Protein AF-A0A415RIJ7-F1 (afdb_monomer_lite)

Structure (mmCIF, N/CA/C/O backbone):
data_AF-A0A415RIJ7-F1
#
_entry.id   AF-A0A415RIJ7-F1
#
loop_
_atom_site.group_PDB
_atom_site.id
_atom_site.type_symbol
_atom_site.label_atom_id
_atom_site.label_alt_id
_atom_site.label_comp_id
_atom_site.label_asym_id
_atom_site.label_entity_id
_atom_site.label_seq_id
_atom_site.pdbx_PDB_ins_code
_atom_site.Cartn_x
_atom_site.Cartn_y
_atom_site.Cartn_z
_atom_site.occupancy
_atom_site.B_iso_or_equiv
_atom_site.auth_seq_id
_atom_site.auth_comp_id
_atom_site.auth_asym_id
_atom_site.auth_atom_id
_atom_site.pdbx_PDB_model_num
ATOM 1 N N . MET A 1 1 ? -18.499 -11.029 4.995 1.00 70.69 1 MET A N 1
ATOM 2 C CA . MET A 1 1 ? -17.922 -10.508 3.737 1.00 70.69 1 MET A CA 1
ATOM 3 C C . MET A 1 1 ? -18.342 -9.056 3.582 1.00 70.69 1 MET A C 1
ATOM 5 O O . MET A 1 1 ? -19.536 -8.786 3.651 1.00 70.69 1 MET A O 1
ATOM 9 N N . LEU A 1 2 ? -17.385 -8.145 3.409 1.00 74.12 2 LEU A N 1
ATOM 10 C CA . LEU A 1 2 ? -17.628 -6.731 3.104 1.00 74.12 2 LEU A CA 1
ATOM 11 C C . LEU A 1 2 ? -17.037 -6.403 1.729 1.00 74.12 2 LEU A C 1
ATOM 13 O O . LEU A 1 2 ? -15.923 -6.824 1.428 1.00 74.12 2 LEU A O 1
ATOM 17 N N . TYR A 1 3 ? -17.784 -5.659 0.913 1.00 77.25 3 TYR A N 1
ATOM 18 C CA . TYR A 1 3 ? -17.325 -5.146 -0.379 1.00 77.25 3 TYR A CA 1
ATOM 19 C C . TYR A 1 3 ? -17.437 -3.622 -0.407 1.00 77.25 3 TYR A C 1
ATOM 21 O O . TYR A 1 3 ? -18.490 -3.062 -0.081 1.00 77.25 3 TYR A O 1
ATOM 29 N N . LEU A 1 4 ? -16.347 -2.973 -0.806 1.00 74.00 4 LEU A N 1
ATOM 30 C CA . LEU A 1 4 ? -16.224 -1.534 -0.984 1.00 74.00 4 LEU A CA 1
ATOM 31 C C . LEU A 1 4 ? -15.908 -1.263 -2.459 1.00 74.00 4 LEU A C 1
ATOM 33 O O . LEU A 1 4 ? -14.816 -1.571 -2.921 1.00 74.00 4 LEU A O 1
ATOM 37 N N . GLY A 1 5 ? -16.887 -0.731 -3.195 1.00 65.94 5 GLY A N 1
ATOM 38 C CA . GLY A 1 5 ? -16.758 -0.388 -4.616 1.00 65.94 5 GLY A CA 1
ATOM 39 C C . GLY A 1 5 ? -16.854 1.118 -4.884 1.00 65.94 5 GLY A C 1
ATOM 40 O O . GLY A 1 5 ? -17.360 1.877 -4.050 1.00 65.94 5 GLY A O 1
ATOM 41 N N . LEU A 1 6 ? -16.443 1.525 -6.089 1.00 54.03 6 LEU A N 1
ATOM 42 C CA . LEU A 1 6 ? -16.313 2.919 -6.551 1.00 54.03 6 LEU A CA 1
ATOM 43 C C . LEU A 1 6 ? -17.550 3.805 -6.374 1.00 54.03 6 LEU A C 1
ATOM 45 O O . LEU A 1 6 ? -17.419 4.992 -6.093 1.00 54.03 6 LEU A O 1
ATOM 49 N N . ALA A 1 7 ? -18.761 3.245 -6.455 1.00 48.94 7 ALA A N 1
ATOM 50 C CA . ALA A 1 7 ? -20.005 4.004 -6.279 1.00 48.94 7 ALA A CA 1
ATOM 51 C C . ALA A 1 7 ? -20.142 4.669 -4.888 1.00 48.94 7 ALA A C 1
ATOM 53 O O . ALA A 1 7 ? -21.026 5.498 -4.686 1.00 48.94 7 ALA A O 1
ATOM 54 N N . ARG A 1 8 ? -19.273 4.330 -3.922 1.00 51.19 8 ARG A N 1
ATOM 55 C CA . ARG A 1 8 ? -19.200 4.985 -2.605 1.00 51.19 8 ARG A CA 1
ATOM 56 C C . ARG A 1 8 ? -18.052 5.997 -2.468 1.00 51.19 8 ARG A C 1
ATOM 58 O O . ARG A 1 8 ? -18.046 6.712 -1.472 1.00 51.19 8 ARG A O 1
ATOM 65 N N . LEU A 1 9 ? -17.161 6.103 -3.460 1.00 49.34 9 LEU A N 1
ATOM 66 C CA . LEU A 1 9 ? -15.945 6.938 -3.467 1.00 49.34 9 LEU A CA 1
ATOM 67 C C . LEU A 1 9 ? -16.127 8.293 -4.200 1.00 49.34 9 LEU A C 1
ATOM 69 O O . LEU A 1 9 ? -15.162 9.032 -4.373 1.00 49.34 9 LEU A O 1
ATOM 73 N N . ILE A 1 10 ? -17.350 8.642 -4.635 1.00 47.47 10 ILE A N 1
ATOM 74 C CA . ILE A 1 10 ? -17.635 9.916 -5.332 1.00 47.47 10 ILE A CA 1
ATOM 75 C C . ILE A 1 10 ? -17.635 11.092 -4.328 1.00 47.47 10 ILE A C 1
ATOM 77 O O . ILE A 1 10 ? -18.377 11.015 -3.332 1.00 47.47 10 ILE A O 1
ATOM 81 N N . PRO A 1 11 ? -16.866 12.175 -4.580 1.00 47.53 11 PRO A N 1
ATOM 82 C CA . PRO A 1 11 ? -16.845 13.382 -3.751 1.00 47.53 11 PRO A CA 1
ATOM 83 C C . PRO A 1 11 ? -18.201 14.104 -3.708 1.00 47.53 11 PRO A C 1
ATOM 85 O O . PRO A 1 11 ? -18.913 14.191 -4.706 1.00 47.53 11 PRO A O 1
ATOM 88 N N . TRP A 1 12 ? -18.540 14.686 -2.555 1.00 46.38 12 TRP A N 1
ATOM 89 C CA . TRP A 1 12 ? -19.812 15.388 -2.309 1.00 46.38 12 TRP A CA 1
ATOM 90 C C . TRP A 1 12 ? -20.097 16.545 -3.286 1.00 46.38 12 TRP A C 1
ATOM 92 O O . TRP A 1 12 ? -21.249 16.791 -3.634 1.00 46.38 12 TRP A O 1
ATOM 102 N N . GLY A 1 13 ? -19.051 17.225 -3.771 1.00 49.16 13 GLY A N 1
ATOM 103 C CA . GLY A 1 13 ? -19.165 18.392 -4.654 1.00 49.16 13 GLY A CA 1
ATOM 104 C C . GLY A 1 13 ? -19.746 18.117 -6.047 1.00 49.16 13 GLY A C 1
ATOM 105 O O . GLY A 1 13 ? -20.111 19.064 -6.738 1.00 49.16 13 GLY A O 1
ATOM 106 N N . GLU A 1 14 ? -19.859 16.852 -6.462 1.00 43.81 14 GLU A N 1
ATOM 107 C CA . GLU A 1 14 ? -20.449 16.473 -7.755 1.00 43.81 14 GLU A CA 1
ATOM 108 C C . GLU A 1 14 ? -21.948 16.130 -7.670 1.00 43.81 14 GLU A C 1
ATOM 110 O O . GLU A 1 14 ? -22.588 15.915 -8.701 1.00 43.81 14 GLU A O 1
ATOM 115 N N . TYR A 1 15 ? -22.539 16.100 -6.468 1.00 45.69 15 TYR A N 1
ATOM 116 C CA . TYR A 1 15 ? -23.957 15.775 -6.296 1.00 45.69 15 TYR A CA 1
ATOM 117 C C . TYR A 1 15 ? -24.832 17.033 -6.375 1.00 45.69 15 TYR A C 1
ATOM 119 O O . TYR A 1 15 ? -24.901 17.829 -5.442 1.00 45.69 15 TYR A O 1
ATOM 127 N N . GLN A 1 16 ? -25.528 17.200 -7.501 1.00 42.47 16 GLN A N 1
ATOM 128 C CA . GLN A 1 16 ? -26.580 18.203 -7.684 1.00 42.47 16 GLN A CA 1
ATOM 129 C C . GLN A 1 16 ? -27.950 17.590 -7.360 1.00 42.47 16 GLN A C 1
ATOM 131 O O . GLN A 1 16 ? -28.702 17.279 -8.278 1.00 42.47 16 GLN A O 1
ATOM 136 N N . ASP A 1 17 ? -28.282 17.371 -6.085 1.00 42.22 17 ASP A N 1
ATOM 137 C CA . ASP A 1 17 ? -29.699 17.277 -5.699 1.00 42.22 17 ASP A CA 1
ATOM 138 C C . ASP A 1 17 ? -29.912 17.580 -4.205 1.00 42.22 17 ASP A C 1
ATOM 140 O O . ASP A 1 17 ? -29.436 16.855 -3.327 1.00 42.22 17 ASP A O 1
ATOM 144 N N . ASP A 1 18 ? -30.653 18.657 -3.925 1.00 44.97 18 ASP A N 1
ATOM 145 C CA . ASP A 1 18 ? -31.000 19.190 -2.597 1.00 44.97 18 ASP A CA 1
ATOM 146 C C . ASP A 1 18 ? -32.094 18.335 -1.908 1.00 44.97 18 ASP A C 1
ATOM 148 O O . ASP A 1 18 ? -33.194 18.797 -1.587 1.00 44.97 18 ASP A O 1
ATOM 152 N N . GLY A 1 19 ? -31.828 17.041 -1.709 1.00 39.62 19 GLY A N 1
ATOM 153 C CA . GLY A 1 19 ? -32.802 16.060 -1.215 1.00 39.62 19 GLY A CA 1
ATOM 154 C C . GLY A 1 19 ? -32.583 15.608 0.235 1.00 39.62 19 GLY A C 1
ATOM 155 O O . GLY A 1 19 ? -31.667 14.848 0.522 1.00 39.62 19 GLY A O 1
ATOM 156 N N . ALA A 1 20 ? -33.488 16.015 1.134 1.00 41.72 20 ALA A N 1
ATOM 157 C CA . ALA A 1 20 ? -33.575 15.717 2.575 1.00 41.72 20 ALA A CA 1
ATOM 158 C C . ALA A 1 20 ? -32.881 14.431 3.118 1.00 41.72 20 ALA A C 1
ATOM 160 O O . ALA A 1 20 ? -33.248 13.296 2.786 1.00 41.72 20 ALA A O 1
ATOM 161 N N . LEU A 1 21 ? -31.968 14.661 4.074 1.00 40.88 21 LEU A N 1
ATOM 162 C CA . LEU A 1 21 ? -31.219 13.710 4.914 1.00 40.88 21 LEU A CA 1
ATOM 163 C C . LEU A 1 21 ? -32.133 12.737 5.692 1.00 40.88 21 LEU A C 1
ATOM 165 O O . LEU A 1 21 ? -33.147 13.144 6.262 1.00 40.88 21 LEU A O 1
ATOM 169 N N . LYS A 1 22 ? -31.767 11.447 5.767 1.00 39.41 22 LYS A N 1
ATOM 170 C CA . LYS A 1 22 ? -32.409 10.450 6.651 1.00 39.41 22 LYS A CA 1
ATOM 171 C C . LYS A 1 22 ? -31.395 9.939 7.678 1.00 39.41 22 LYS A C 1
ATOM 173 O O . LYS A 1 22 ? -30.708 8.951 7.447 1.00 39.41 22 LYS A O 1
ATOM 178 N N . ASN A 1 23 ? -31.332 10.561 8.849 1.00 35.69 23 ASN A N 1
ATOM 179 C CA . ASN A 1 23 ? -30.408 10.150 9.909 1.00 35.69 23 ASN A CA 1
ATOM 180 C C . ASN A 1 23 ? -30.729 8.726 10.401 1.00 35.69 23 ASN A C 1
ATOM 182 O O . ASN A 1 23 ? -31.668 8.525 11.169 1.00 35.69 23 ASN A O 1
ATOM 186 N N . SER A 1 24 ? -29.955 7.723 9.974 1.00 38.44 24 SER A N 1
ATOM 187 C CA . SER A 1 24 ? -29.904 6.430 10.656 1.00 38.44 24 SER A CA 1
ATOM 188 C C . SER A 1 24 ? -28.814 6.528 11.720 1.00 38.44 24 SER A C 1
ATOM 190 O O . SER A 1 24 ? -27.635 6.403 11.402 1.00 38.44 24 SER A O 1
ATOM 192 N N . SER A 1 25 ? -29.194 6.798 12.967 1.00 37.50 25 SER A N 1
ATOM 193 C CA . SER A 1 25 ? -28.266 7.004 14.083 1.00 37.50 25 SER A CA 1
ATOM 194 C C . SER A 1 25 ? -27.619 5.685 14.522 1.00 37.50 25 SER A C 1
ATOM 196 O O . SER A 1 25 ? -28.037 5.075 15.506 1.00 37.50 25 SER A O 1
ATOM 198 N N . PHE A 1 26 ? -26.620 5.209 13.782 1.00 46.62 26 PHE A N 1
ATOM 199 C CA . PHE A 1 26 ? -25.695 4.203 14.295 1.00 46.62 26 PHE A CA 1
ATOM 200 C C . PHE A 1 26 ? -24.465 4.932 14.832 1.00 46.62 26 PHE A C 1
ATOM 202 O O . PHE A 1 26 ? -23.621 5.393 14.066 1.00 46.62 26 PHE A O 1
ATOM 209 N N . ILE A 1 27 ? -24.415 5.086 16.152 1.00 53.47 27 ILE A N 1
ATOM 210 C CA . ILE A 1 27 ? -23.274 5.668 16.857 1.00 53.47 27 ILE A CA 1
ATOM 211 C C . ILE A 1 27 ? -22.321 4.514 17.168 1.00 53.47 27 ILE A C 1
ATOM 213 O O . ILE A 1 27 ? -22.731 3.528 17.783 1.00 53.47 27 ILE A O 1
ATOM 217 N N . LEU A 1 28 ? -21.071 4.610 16.710 1.00 60.22 28 LEU A N 1
ATOM 218 C CA . LEU A 1 28 ? -20.035 3.654 17.101 1.00 60.22 28 LEU A CA 1
ATOM 219 C C . LEU A 1 28 ? -19.849 3.722 18.629 1.00 60.22 28 LEU A C 1
ATOM 221 O O . LEU A 1 28 ? -19.835 4.826 19.174 1.00 60.22 28 LEU A O 1
ATOM 225 N N . PRO A 1 29 ? -19.715 2.589 19.336 1.00 69.69 29 PRO A N 1
ATOM 226 C CA . PRO A 1 29 ? -19.339 2.577 20.751 1.00 69.69 29 PRO A CA 1
ATOM 227 C C . PRO A 1 29 ? -18.090 3.442 21.038 1.00 69.69 29 PRO A C 1
ATOM 229 O O . PRO A 1 29 ? -17.226 3.564 20.170 1.00 69.69 29 PRO A O 1
ATOM 232 N N . GLU A 1 30 ? -17.994 4.071 22.218 1.00 70.06 30 GLU A N 1
ATOM 233 C CA . GLU A 1 30 ? -16.910 5.029 22.547 1.00 70.06 30 GLU A CA 1
ATOM 234 C C . GLU A 1 30 ? -15.500 4.427 22.408 1.00 70.06 30 GLU A C 1
ATOM 236 O O . GLU A 1 30 ? -14.587 5.099 21.930 1.00 70.06 30 GLU A O 1
ATOM 241 N N . ASP A 1 31 ? -15.336 3.147 22.748 1.00 76.75 31 ASP A N 1
ATOM 242 C CA . ASP A 1 31 ? -14.099 2.380 22.555 1.00 76.75 31 ASP A CA 1
ATOM 243 C C . ASP A 1 31 ? -13.703 2.305 21.071 1.00 76.75 31 ASP A C 1
ATOM 245 O O . ASP A 1 31 ? -12.562 2.587 20.707 1.00 76.75 31 ASP A O 1
ATOM 249 N N . ALA A 1 32 ? -14.668 2.008 20.196 1.00 74.00 32 ALA A N 1
ATOM 250 C CA . ALA A 1 32 ? -14.455 1.975 18.753 1.00 74.00 32 ALA A CA 1
ATOM 251 C C . ALA A 1 32 ? -14.182 3.365 18.163 1.00 74.00 32 ALA A C 1
ATOM 253 O O . ALA A 1 32 ? -13.422 3.470 17.206 1.00 74.00 32 ALA A O 1
ATOM 254 N N . GLN A 1 33 ? -14.780 4.428 18.708 1.00 76.88 33 GLN A N 1
ATOM 255 C CA . GLN A 1 33 ? -14.496 5.793 18.251 1.00 76.88 33 GLN A CA 1
ATOM 256 C C . GLN A 1 33 ? -13.072 6.229 18.601 1.00 76.88 33 GLN A C 1
ATOM 258 O O . GLN A 1 33 ? -12.414 6.848 17.766 1.00 76.88 33 GLN A O 1
ATOM 263 N N . SER A 1 34 ? -12.588 5.885 19.799 1.00 82.25 34 SER A N 1
ATOM 264 C CA . SER A 1 34 ? -11.204 6.163 20.199 1.00 82.25 34 SER A CA 1
ATOM 265 C C . SER A 1 34 ? -10.219 5.420 19.302 1.00 82.25 34 SER A C 1
ATOM 267 O O . SER A 1 34 ? -9.309 6.031 18.751 1.00 82.25 34 SER A O 1
ATOM 269 N N . GLU A 1 35 ? -10.435 4.119 19.086 1.00 86.50 35 GLU A N 1
ATOM 270 C CA . GLU A 1 35 ? -9.559 3.328 18.220 1.00 86.50 35 GLU A CA 1
ATOM 271 C C . GLU A 1 35 ? -9.575 3.840 16.770 1.00 86.50 35 GLU A C 1
ATOM 273 O O . GLU A 1 35 ? -8.530 3.940 16.128 1.00 86.50 35 GLU A O 1
ATOM 278 N N . LEU A 1 36 ? -10.748 4.225 16.258 1.00 85.88 36 LEU A N 1
ATOM 279 C CA . LEU A 1 36 ? -10.874 4.800 14.920 1.00 85.88 36 LEU A CA 1
ATOM 280 C C . LEU A 1 36 ? -10.128 6.135 14.794 1.00 85.88 36 LEU A C 1
ATOM 282 O O . LEU A 1 36 ? -9.442 6.344 13.796 1.00 85.88 36 LEU A O 1
ATOM 286 N N . SER A 1 37 ? -10.222 7.003 15.806 1.00 85.75 37 SER A N 1
ATOM 287 C CA . SER A 1 37 ? -9.464 8.259 15.891 1.00 85.75 37 SER A CA 1
ATOM 288 C C . SER A 1 37 ? -7.958 8.003 15.844 1.00 85.75 37 SER A C 1
ATOM 290 O O . SER A 1 37 ? -7.250 8.628 15.055 1.00 85.75 37 SER A O 1
ATOM 292 N N . ASP A 1 38 ? -7.466 7.057 16.645 1.00 88.25 38 ASP A N 1
ATOM 293 C CA . ASP A 1 38 ? -6.036 6.752 16.735 1.00 88.25 38 ASP A CA 1
ATOM 294 C C . ASP A 1 38 ? -5.490 6.194 15.414 1.00 88.25 38 ASP A C 1
ATOM 296 O O . ASP A 1 38 ? -4.422 6.598 14.947 1.00 88.25 38 ASP A O 1
ATOM 300 N N . LEU A 1 39 ? -6.241 5.301 14.762 1.00 89.00 39 LEU A N 1
ATOM 301 C CA 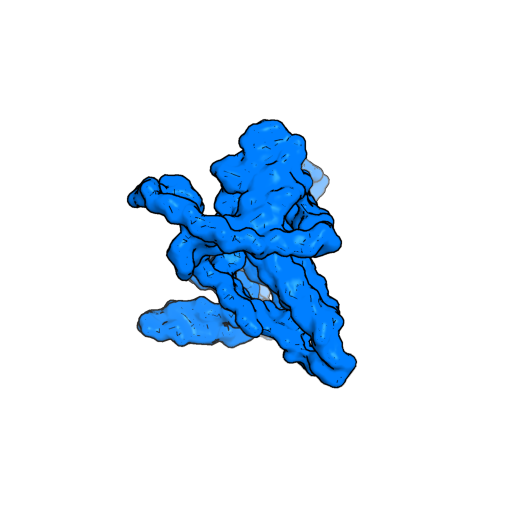. LEU A 1 39 ? -5.882 4.765 13.447 1.00 89.00 39 LEU A CA 1
ATOM 302 C C . LEU A 1 39 ? -5.927 5.838 12.357 1.00 89.00 39 LEU A C 1
ATOM 304 O O . LEU A 1 39 ? -5.047 5.884 11.495 1.00 89.00 39 LEU A O 1
ATOM 308 N N . TYR A 1 40 ? -6.937 6.705 12.397 1.00 87.81 40 TYR A N 1
ATOM 309 C CA . TYR A 1 40 ? -7.075 7.794 11.442 1.00 87.81 40 TYR A CA 1
ATOM 310 C C . TYR A 1 40 ? -5.921 8.790 11.576 1.00 87.81 40 TYR A C 1
ATOM 312 O O . TYR A 1 40 ? -5.293 9.130 10.571 1.00 87.81 40 TYR A O 1
ATOM 320 N N . ALA A 1 41 ? -5.557 9.162 12.805 1.00 87.44 41 ALA A N 1
ATOM 321 C CA . ALA A 1 41 ? -4.398 10.000 13.095 1.00 87.44 41 ALA A CA 1
ATOM 322 C C . ALA A 1 41 ? -3.079 9.322 12.696 1.00 87.44 41 ALA A C 1
ATOM 324 O O . ALA A 1 41 ? -2.197 9.971 12.139 1.00 87.44 41 ALA A O 1
ATOM 325 N N . ARG A 1 42 ? -2.948 8.001 12.890 1.00 88.19 42 ARG A N 1
ATOM 326 C CA . ARG A 1 42 ? -1.765 7.232 12.458 1.00 88.19 42 ARG A CA 1
ATOM 327 C C . ARG A 1 42 ? -1.542 7.297 10.943 1.00 88.19 42 ARG A C 1
ATOM 329 O O . ARG A 1 42 ? -0.391 7.271 10.511 1.00 88.19 42 ARG A O 1
ATOM 336 N N . ILE A 1 43 ? -2.608 7.357 10.141 1.00 86.31 43 ILE A N 1
ATOM 337 C CA . ILE A 1 43 ? -2.512 7.415 8.671 1.00 86.31 43 ILE A CA 1
ATOM 338 C C . ILE A 1 43 ? -2.409 8.856 8.163 1.00 86.31 43 ILE A C 1
ATOM 340 O O . ILE A 1 43 ? -1.557 9.144 7.323 1.00 86.31 43 ILE A O 1
ATOM 344 N N . THR A 1 44 ? -3.284 9.742 8.640 1.00 83.88 44 THR A N 1
ATOM 345 C CA . THR A 1 44 ? -3.458 11.097 8.089 1.00 83.88 44 THR A CA 1
ATOM 346 C C . THR A 1 44 ? -2.647 12.162 8.822 1.00 83.88 44 THR A C 1
ATOM 348 O O . THR A 1 44 ? -2.342 13.201 8.246 1.00 83.88 44 THR A O 1
ATOM 351 N N . GLY A 1 45 ? -2.265 11.904 10.075 1.00 80.75 45 GLY A N 1
ATOM 352 C CA . GLY A 1 45 ? -1.668 12.894 10.972 1.00 80.75 45 GLY A CA 1
ATOM 353 C C . GLY A 1 45 ? -2.677 13.856 11.605 1.00 80.75 45 GLY A C 1
ATOM 354 O O . GLY A 1 45 ? -2.252 14.777 12.295 1.00 80.75 45 GLY A O 1
ATOM 355 N N . ILE A 1 46 ? -3.981 13.662 11.377 1.00 78.50 46 ILE A N 1
ATOM 356 C CA . ILE A 1 46 ? -5.059 14.535 11.863 1.00 78.50 46 ILE A CA 1
ATOM 357 C C . ILE A 1 46 ? -5.848 13.809 12.952 1.00 78.50 46 ILE A C 1
ATOM 359 O O . ILE A 1 46 ? -6.248 12.657 12.762 1.00 78.50 46 ILE A O 1
ATOM 363 N N . HIS A 1 47 ? -6.123 14.476 14.075 1.00 75.31 47 HIS A N 1
ATOM 364 C CA . HIS A 1 47 ? -6.986 13.906 15.105 1.00 75.31 47 HIS A CA 1
ATOM 365 C C . HIS A 1 47 ? -8.450 14.187 14.764 1.00 75.31 47 HIS A C 1
ATOM 367 O O . HIS A 1 47 ? -8.908 15.327 14.764 1.00 75.31 47 HIS A O 1
ATOM 373 N N . ALA A 1 48 ? -9.202 13.126 14.479 1.00 73.88 48 ALA A N 1
ATOM 374 C CA . ALA A 1 48 ? -10.629 13.190 14.191 1.00 73.88 48 ALA A CA 1
ATOM 375 C C . ALA A 1 48 ? -11.435 12.592 15.348 1.00 73.88 48 ALA A C 1
ATOM 377 O O . ALA A 1 48 ? -11.079 11.558 15.900 1.00 73.88 48 ALA A O 1
ATOM 378 N N . SER A 1 49 ? -12.541 13.232 15.712 1.00 65.44 49 SER A N 1
ATOM 379 C CA . SER A 1 49 ? -13.410 12.832 16.819 1.00 65.44 49 SER A CA 1
ATOM 380 C C . SER A 1 49 ? -14.887 12.948 16.439 1.00 65.44 49 SER A C 1
ATOM 382 O O . SER A 1 49 ? -15.245 13.582 15.444 1.00 65.44 49 SER A O 1
ATOM 384 N N . SER A 1 50 ? -15.760 12.353 17.258 1.00 60.81 50 SER A N 1
ATOM 385 C CA . SER A 1 50 ? -17.223 12.426 17.109 1.00 60.81 50 SER A CA 1
ATOM 386 C C . SER A 1 50 ? -17.763 11.797 15.817 1.00 60.81 50 SER A C 1
ATOM 388 O O . SER A 1 50 ? -18.597 12.392 15.139 1.00 60.81 50 SER A O 1
ATOM 390 N N . PHE A 1 51 ? -17.314 10.582 15.486 1.00 65.12 51 PHE A N 1
ATOM 391 C CA . PHE A 1 51 ? -17.753 9.859 14.287 1.00 65.12 51 PHE A CA 1
ATOM 392 C C . PHE A 1 51 ? -19.244 9.470 14.365 1.00 65.12 51 PHE A C 1
ATOM 394 O O . PHE A 1 51 ? -19.621 8.554 15.102 1.00 65.12 51 PHE A O 1
ATOM 401 N N . GLN A 1 52 ? -20.107 10.126 13.584 1.00 57.28 52 GLN A N 1
ATOM 402 C CA . GLN A 1 52 ? -21.545 9.847 13.499 1.00 57.28 52 GLN A CA 1
ATOM 403 C C . GLN A 1 52 ? -21.941 9.364 12.106 1.00 57.28 52 GLN A C 1
ATOM 405 O O . GLN A 1 52 ? -21.723 10.048 11.113 1.00 57.28 52 GLN A O 1
ATOM 410 N N . ALA A 1 53 ? -22.577 8.194 12.010 1.00 54.28 53 ALA A N 1
ATOM 411 C CA . ALA A 1 53 ? -23.084 7.718 10.730 1.00 54.28 53 ALA A CA 1
ATOM 412 C C . ALA A 1 53 ? -24.332 8.516 10.298 1.00 54.28 53 ALA A C 1
ATOM 414 O O . ALA A 1 53 ? -25.383 8.414 10.930 1.00 54.28 53 ALA A O 1
ATOM 415 N N . GLN A 1 54 ? -24.255 9.243 9.184 1.00 51.16 54 GLN A N 1
ATOM 416 C CA . GLN A 1 54 ? -25.422 9.756 8.468 1.00 51.16 54 GLN A CA 1
ATOM 417 C C . GLN A 1 54 ? -25.743 8.857 7.275 1.00 51.16 54 GLN A C 1
ATOM 419 O O . GLN A 1 54 ? -24.852 8.434 6.537 1.00 51.16 54 GLN A O 1
ATOM 424 N N . SER A 1 55 ? -27.029 8.573 7.057 1.00 44.50 55 SER A N 1
ATOM 425 C CA . SER A 1 55 ? -27.486 7.933 5.822 1.00 44.50 55 SER A CA 1
ATOM 426 C C . SER A 1 55 ? -28.266 8.922 4.969 1.00 44.50 55 SER A C 1
ATOM 428 O O . SER A 1 55 ? -29.133 9.647 5.449 1.00 44.50 55 SER A O 1
ATOM 430 N N . LEU A 1 56 ? -27.994 8.934 3.674 1.00 38.09 56 LEU A N 1
ATOM 431 C CA . LEU A 1 56 ? -28.903 9.513 2.697 1.00 38.09 56 LEU A CA 1
ATOM 432 C C . LEU A 1 56 ? -29.595 8.359 1.996 1.00 38.09 56 LEU A C 1
ATOM 434 O O . LEU A 1 56 ? -28.910 7.486 1.460 1.00 38.09 56 LEU A O 1
ATOM 438 N N . ARG A 1 57 ? -30.938 8.357 2.095 1.00 38.88 57 ARG A N 1
ATOM 439 C CA . ARG A 1 57 ? -31.891 7.397 1.502 1.00 38.88 57 ARG A CA 1
ATOM 440 C C . ARG A 1 57 ? -31.197 6.244 0.774 1.00 38.88 57 ARG A C 1
ATOM 442 O O . ARG A 1 57 ? -30.904 6.350 -0.408 1.00 38.88 57 ARG A O 1
ATOM 449 N N . ASP A 1 58 ? -30.943 5.170 1.514 1.00 43.34 58 ASP A N 1
ATOM 450 C CA . ASP A 1 58 ? -30.623 3.827 1.015 1.00 43.34 58 ASP A CA 1
ATOM 451 C C . ASP A 1 58 ? -29.410 3.671 0.064 1.00 43.34 58 ASP A C 1
ATOM 453 O O . ASP A 1 58 ? -29.159 2.556 -0.389 1.00 43.34 58 ASP A O 1
ATOM 457 N N . ILE A 1 59 ? -28.613 4.721 -0.203 1.00 43.47 59 ILE A N 1
ATOM 458 C CA . ILE A 1 59 ? -27.528 4.674 -1.207 1.00 43.47 59 ILE A CA 1
ATOM 459 C C . ILE A 1 59 ? -26.138 4.968 -0.609 1.00 43.47 59 ILE A C 1
ATOM 461 O O . ILE A 1 59 ? -25.174 4.297 -0.985 1.00 43.47 59 ILE A O 1
ATOM 465 N N . LYS A 1 60 ? -25.997 5.887 0.363 1.00 46.22 60 LYS A N 1
ATOM 466 C CA . LYS A 1 60 ? -24.683 6.227 0.958 1.00 46.22 60 LYS A CA 1
ATOM 467 C C . LYS A 1 60 ? -24.774 6.413 2.479 1.00 46.22 60 LYS A C 1
ATOM 469 O O . LYS A 1 60 ? -25.646 7.127 2.973 1.00 46.22 60 LYS A O 1
ATOM 474 N N . LYS A 1 61 ? -23.874 5.751 3.219 1.00 53.09 61 LYS A N 1
ATOM 475 C CA . LYS A 1 61 ? -23.635 5.965 4.657 1.00 53.09 61 LYS A CA 1
ATOM 476 C C . LYS A 1 61 ? -22.308 6.709 4.801 1.00 53.09 61 LYS A C 1
ATOM 478 O O . LYS A 1 61 ? -21.283 6.148 4.423 1.00 53.09 61 LYS A O 1
ATOM 483 N N . ARG A 1 62 ? -22.333 7.946 5.294 1.00 55.53 62 ARG A N 1
ATOM 484 C CA . ARG A 1 62 ? -21.145 8.758 5.598 1.00 55.53 62 ARG A CA 1
ATOM 485 C C . ARG A 1 62 ? -20.912 8.769 7.102 1.00 55.53 62 ARG A C 1
ATOM 487 O O . ARG A 1 62 ? -21.879 8.662 7.848 1.00 55.53 62 ARG A O 1
ATOM 494 N N . GLN A 1 63 ? -19.668 8.914 7.543 1.00 57.59 63 GLN A N 1
ATOM 495 C CA . GLN A 1 63 ? -19.374 9.319 8.915 1.00 57.59 63 GLN A CA 1
ATOM 496 C C . GLN A 1 63 ? -19.104 10.823 8.948 1.00 57.59 63 GLN A C 1
ATOM 498 O O . GLN A 1 63 ? -18.158 11.288 8.321 1.00 57.59 63 GLN A O 1
ATOM 503 N N . GLU A 1 64 ? -19.949 11.581 9.639 1.00 60.91 64 GLU A N 1
ATOM 504 C CA . GLU A 1 64 ? -19.628 12.941 10.065 1.00 60.91 64 GLU A CA 1
ATOM 505 C C . GLU A 1 64 ? -18.615 12.873 11.199 1.00 60.91 64 GLU A C 1
ATOM 507 O O . GLU A 1 64 ? -18.742 12.037 12.089 1.00 60.91 64 GLU A O 1
ATOM 512 N N . PHE A 1 65 ? -17.616 13.743 11.167 1.00 64.81 65 PHE A N 1
ATOM 513 C CA . PHE A 1 65 ? -16.628 13.878 12.228 1.00 64.81 65 PHE A CA 1
ATOM 514 C C . PHE A 1 65 ? -16.070 15.300 12.237 1.00 64.81 65 PHE A C 1
ATOM 516 O O . PHE A 1 65 ? -16.108 16.013 11.228 1.00 64.81 65 PHE A O 1
ATOM 523 N N . SER A 1 66 ? -15.553 15.696 13.394 1.00 65.06 66 SER A N 1
ATOM 524 C CA . SER A 1 66 ? -14.842 16.954 13.612 1.00 65.06 66 SER A CA 1
ATOM 525 C C . SER A 1 66 ? -13.358 16.676 13.793 1.00 65.06 66 SER A C 1
ATOM 527 O O . SER A 1 66 ? -13.003 15.689 14.440 1.00 65.06 66 SER A O 1
ATOM 529 N N . THR A 1 67 ? -12.494 17.541 13.271 1.00 65.69 67 THR A N 1
ATOM 530 C CA . THR A 1 67 ? -11.050 17.440 13.516 1.00 65.69 67 THR A CA 1
ATOM 531 C C . THR A 1 67 ? -10.584 18.461 14.549 1.00 65.69 67 THR A C 1
ATOM 533 O O . THR A 1 67 ? -11.330 19.361 14.937 1.00 65.69 67 THR A O 1
ATOM 536 N N . ASP A 1 68 ? -9.351 18.304 15.017 1.00 69.12 68 ASP A N 1
ATOM 537 C CA . ASP A 1 68 ? -8.650 19.254 15.879 1.00 69.12 68 ASP A CA 1
ATOM 538 C C . ASP A 1 68 ? -8.209 20.540 15.154 1.00 69.12 68 ASP A C 1
ATOM 540 O O . ASP A 1 68 ? -7.797 21.505 15.802 1.00 69.12 68 ASP A O 1
ATOM 544 N N . ILE A 1 69 ? -8.328 20.584 13.823 1.00 65.25 69 ILE A N 1
ATOM 545 C CA . ILE A 1 69 ? -7.982 21.743 13.002 1.00 65.25 69 ILE A CA 1
ATOM 546 C C . ILE A 1 69 ? -9.223 22.626 12.811 1.00 65.25 69 ILE A C 1
ATOM 548 O O . ILE A 1 69 ? -10.247 22.205 12.269 1.00 65.25 69 ILE A O 1
ATOM 552 N N . GLU A 1 70 ? -9.122 23.888 13.236 1.00 55.53 70 GLU A N 1
ATOM 553 C CA . GLU A 1 70 ? -10.214 24.858 13.138 1.00 55.53 70 GLU A CA 1
ATOM 554 C C . GLU A 1 70 ? -10.610 25.090 11.668 1.00 55.53 70 GLU A C 1
ATOM 556 O O . GLU A 1 70 ? -9.798 25.509 10.842 1.00 55.53 70 GLU A O 1
ATOM 561 N N . GLY A 1 71 ? -11.869 24.790 11.335 1.00 55.88 71 GLY A N 1
ATOM 562 C CA . GLY A 1 71 ? -12.395 24.884 9.970 1.00 55.88 71 GLY A CA 1
ATOM 563 C C . GLY A 1 71 ? -12.203 23.635 9.103 1.00 55.88 71 GLY A C 1
ATOM 564 O O . GLY A 1 71 ? -12.620 23.670 7.948 1.00 55.88 71 GLY A O 1
ATOM 565 N N . VAL A 1 72 ? -11.623 22.551 9.638 1.00 58.66 72 VAL A N 1
ATOM 566 C CA . VAL A 1 72 ? -11.554 21.245 8.968 1.00 58.66 72 VAL A CA 1
ATOM 567 C C . VAL A 1 72 ? -12.524 20.271 9.642 1.00 58.66 72 VAL A C 1
ATOM 569 O O . VAL A 1 72 ? -12.376 19.863 10.795 1.00 58.66 72 VAL A O 1
ATOM 572 N N . ASP A 1 73 ? -13.547 19.892 8.898 1.00 65.00 73 ASP A N 1
ATOM 573 C CA . ASP A 1 73 ? -14.598 18.958 9.271 1.00 65.00 73 ASP A CA 1
ATOM 574 C C . ASP A 1 73 ? -14.806 17.936 8.150 1.00 65.00 73 ASP A C 1
ATOM 576 O O . ASP A 1 73 ? -14.204 18.020 7.076 1.00 65.00 73 ASP A O 1
ATOM 580 N N . SER A 1 74 ? -15.707 16.977 8.367 1.00 60.16 74 SER A N 1
ATOM 581 C CA . SER A 1 74 ? -16.064 16.026 7.313 1.00 60.16 74 SER A CA 1
ATOM 582 C C . SER A 1 74 ? -16.462 16.699 5.983 1.00 60.16 74 SER A C 1
ATOM 584 O O . SER A 1 74 ? -16.296 16.088 4.941 1.00 60.16 74 SER A O 1
ATOM 586 N N . ASN A 1 75 ? -16.925 17.952 5.941 1.00 58.69 75 ASN A N 1
ATOM 587 C CA . ASN A 1 75 ? -17.286 18.637 4.690 1.00 58.69 75 ASN A CA 1
ATOM 588 C C . ASN A 1 75 ? -16.101 19.277 3.954 1.00 58.69 75 ASN A C 1
ATOM 590 O O . ASN A 1 75 ? -16.238 19.624 2.782 1.00 58.69 75 ASN A O 1
ATOM 594 N N . THR A 1 76 ? -14.959 19.433 4.620 1.00 64.06 76 THR A N 1
ATOM 595 C CA . THR A 1 76 ? -13.762 20.109 4.097 1.00 64.06 76 THR A CA 1
ATOM 596 C C . THR A 1 76 ? -12.556 19.186 3.924 1.00 64.06 76 THR A C 1
ATOM 598 O O . THR A 1 76 ? -11.614 19.566 3.228 1.00 64.06 76 THR A O 1
ATOM 601 N N . VAL A 1 77 ? -12.584 17.973 4.488 1.00 70.69 77 VAL A N 1
ATOM 602 C CA . VAL A 1 77 ? -11.574 16.932 4.227 1.00 70.69 77 VAL A CA 1
ATOM 603 C C . VAL A 1 77 ? -11.564 16.485 2.763 1.00 70.69 77 VAL A C 1
ATOM 605 O O . VAL A 1 77 ? -12.567 16.538 2.047 1.00 70.69 77 VAL A O 1
ATOM 608 N N . SER A 1 78 ? -10.401 16.023 2.313 1.00 72.00 78 SER A N 1
ATOM 609 C CA . SER A 1 78 ? -10.209 15.500 0.963 1.00 72.00 78 SER A CA 1
ATOM 610 C C . SER A 1 78 ? -10.935 14.165 0.750 1.00 72.00 78 SER A C 1
ATOM 612 O O . SER A 1 78 ? -11.207 13.410 1.685 1.00 72.00 78 SER A O 1
ATOM 614 N N . SER A 1 79 ? -11.195 13.816 -0.511 1.00 72.25 79 SER A N 1
ATOM 615 C CA . SER A 1 79 ? -11.766 12.509 -0.864 1.00 72.25 79 SER A CA 1
ATOM 616 C C . SER A 1 79 ? -10.890 11.332 -0.418 1.00 72.25 79 SER A C 1
ATOM 618 O O . SER A 1 79 ? -11.417 10.297 -0.016 1.00 72.25 79 SER A O 1
ATOM 620 N N . GLY A 1 80 ? -9.562 11.494 -0.415 1.00 77.06 80 GLY A 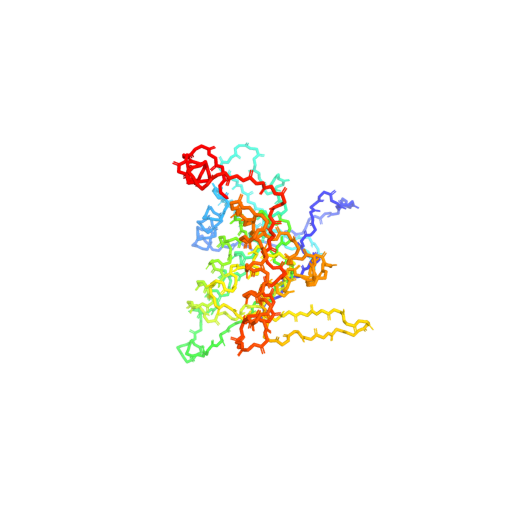N 1
ATOM 621 C CA . GLY A 1 80 ? -8.641 10.461 0.062 1.00 77.06 80 GLY A CA 1
ATOM 622 C C . GLY A 1 80 ? -8.772 10.195 1.564 1.00 77.06 80 GLY A C 1
ATOM 623 O O . GLY A 1 80 ? -8.771 9.046 1.996 1.00 77.06 80 GLY A O 1
ATOM 624 N N . GLU A 1 81 ? -8.940 11.244 2.362 1.00 80.12 81 GLU A N 1
ATOM 625 C CA . GLU A 1 81 ? -9.171 11.151 3.808 1.00 80.12 81 GLU A CA 1
ATOM 626 C C . GLU A 1 81 ? -10.504 10.465 4.141 1.00 80.12 81 GLU A C 1
ATOM 628 O O . GLU A 1 81 ? -10.552 9.570 4.988 1.00 80.12 81 GLU A O 1
ATOM 633 N N . GLU A 1 82 ? -11.574 10.798 3.413 1.00 76.62 82 GLU A N 1
ATOM 634 C CA . GLU A 1 82 ? -12.865 10.113 3.550 1.00 76.62 82 GLU A CA 1
ATOM 635 C C . GLU A 1 82 ? -12.752 8.617 3.193 1.00 76.62 82 GLU A C 1
ATOM 637 O O . GLU A 1 82 ? -13.284 7.762 3.908 1.00 76.62 82 GLU A O 1
ATOM 642 N N . ASN A 1 83 ? -11.990 8.276 2.147 1.00 81.19 83 ASN A N 1
ATOM 643 C CA . ASN A 1 83 ? -11.745 6.885 1.755 1.00 81.19 83 ASN A CA 1
ATOM 644 C C . ASN A 1 83 ? -10.993 6.101 2.838 1.00 81.19 83 ASN A C 1
ATOM 646 O O . ASN A 1 83 ? -11.361 4.960 3.137 1.00 81.19 83 ASN A O 1
ATOM 650 N N . VAL A 1 84 ? -9.978 6.713 3.461 1.00 85.56 84 VAL A N 1
ATOM 651 C CA . VAL A 1 84 ? -9.264 6.116 4.600 1.00 85.56 84 VAL A CA 1
ATOM 652 C C . VAL A 1 84 ? -10.245 5.811 5.727 1.00 85.56 84 VAL A C 1
ATOM 654 O O . VAL A 1 84 ? -10.263 4.687 6.225 1.00 85.56 84 VAL A O 1
ATOM 657 N N . LEU A 1 85 ? -11.113 6.755 6.094 1.00 83.62 85 LEU A N 1
ATOM 658 C CA . LEU A 1 85 ? -12.066 6.554 7.186 1.00 83.62 85 LEU A CA 1
ATOM 659 C C . LEU A 1 85 ? -13.044 5.396 6.921 1.00 83.62 85 LEU A C 1
ATOM 661 O O . LEU A 1 85 ? -13.317 4.586 7.815 1.00 83.62 85 LEU A O 1
ATOM 665 N N . ILE A 1 86 ? -13.545 5.277 5.688 1.00 82.88 86 ILE A N 1
ATOM 666 C CA . ILE A 1 86 ? -14.425 4.172 5.275 1.00 82.88 86 ILE A CA 1
ATOM 667 C C . ILE A 1 86 ? -13.708 2.825 5.431 1.00 82.88 86 ILE A C 1
ATOM 669 O O . ILE A 1 86 ? -14.285 1.871 5.962 1.00 82.88 86 ILE A O 1
ATOM 673 N N . LEU A 1 87 ? -12.447 2.747 4.998 1.00 87.69 87 LEU A N 1
ATOM 674 C CA . LEU A 1 87 ? -11.639 1.532 5.092 1.00 87.69 87 LEU A CA 1
ATOM 675 C C . LEU A 1 87 ? -11.333 1.160 6.542 1.00 87.69 87 LEU A C 1
ATOM 677 O O . LEU A 1 87 ? -11.522 0.005 6.925 1.00 87.69 87 LEU A O 1
ATOM 681 N N . LEU A 1 88 ? -10.939 2.133 7.363 1.00 89.31 88 LEU A N 1
ATOM 682 C CA . LEU A 1 88 ? -10.689 1.927 8.788 1.00 89.31 88 LEU A CA 1
ATOM 683 C C . LEU A 1 88 ? -11.937 1.428 9.515 1.00 89.31 88 LEU A C 1
ATOM 685 O O . LEU A 1 88 ? -11.873 0.475 10.288 1.00 89.31 88 LEU A O 1
ATOM 689 N N . THR A 1 89 ? -13.097 2.005 9.207 1.00 85.06 89 THR A N 1
ATOM 690 C CA . THR A 1 89 ? -14.377 1.558 9.769 1.00 85.06 89 THR A CA 1
ATOM 691 C C . THR A 1 89 ? -14.687 0.112 9.393 1.00 85.06 89 THR A C 1
ATOM 693 O O . THR A 1 89 ? -15.149 -0.667 10.233 1.00 85.06 89 THR A O 1
ATOM 696 N N . ALA A 1 90 ? -14.450 -0.267 8.133 1.00 88.06 90 ALA A N 1
ATOM 697 C CA . ALA A 1 90 ? -14.659 -1.635 7.675 1.00 88.06 90 ALA A CA 1
ATOM 698 C C . ALA A 1 90 ? -13.718 -2.612 8.395 1.00 88.06 90 ALA A C 1
ATOM 700 O O . ALA A 1 90 ? -14.180 -3.642 8.885 1.00 88.06 90 ALA A O 1
ATOM 701 N N . LEU A 1 91 ? -12.434 -2.268 8.527 1.00 90.12 91 LEU A N 1
ATOM 702 C CA . LEU A 1 91 ? -11.451 -3.070 9.259 1.00 90.12 91 LEU A CA 1
ATOM 703 C C . LEU A 1 91 ? -11.826 -3.240 10.730 1.00 90.12 91 LEU A C 1
ATOM 705 O O . LEU A 1 91 ? -11.834 -4.363 11.227 1.00 90.12 91 LEU A O 1
ATOM 709 N N . LEU A 1 92 ? -12.210 -2.157 11.405 1.00 89.12 92 LEU A N 1
ATOM 710 C CA . LEU A 1 92 ? -12.619 -2.200 12.806 1.00 89.12 92 LEU A CA 1
ATOM 711 C C . LEU A 1 92 ? -13.888 -3.041 13.003 1.00 89.12 92 LEU A C 1
ATOM 713 O O . LEU A 1 92 ? -14.002 -3.801 13.963 1.00 89.12 92 LEU A O 1
ATOM 717 N N . SER A 1 93 ? -14.824 -2.972 12.055 1.00 87.44 93 SER A N 1
ATOM 718 C CA . SER A 1 93 ? -16.019 -3.823 12.066 1.00 87.44 93 SER A CA 1
ATOM 719 C C . SER A 1 93 ? -15.664 -5.309 11.941 1.00 87.44 93 SER A C 1
ATOM 721 O O . SER A 1 93 ? -16.256 -6.142 12.625 1.00 87.44 93 SER A O 1
ATOM 723 N N . LEU A 1 94 ? -14.690 -5.652 11.091 1.00 89.25 94 LEU A N 1
ATOM 724 C CA . LEU A 1 94 ? -14.219 -7.029 10.912 1.00 89.25 94 LEU A CA 1
ATOM 725 C C . LEU A 1 94 ? -13.401 -7.528 12.106 1.00 89.25 94 LEU A C 1
ATOM 727 O O . LEU A 1 94 ? -13.571 -8.677 12.504 1.00 89.25 94 LEU A O 1
ATOM 731 N N . LYS A 1 95 ? -12.587 -6.663 12.718 1.00 91.62 95 LYS A N 1
ATOM 732 C CA . LYS A 1 95 ? -11.904 -6.943 13.985 1.00 91.62 95 LYS A CA 1
ATOM 733 C C . LYS A 1 95 ? -12.913 -7.316 15.073 1.00 91.62 95 LYS A C 1
ATOM 735 O O . LYS A 1 95 ? -12.820 -8.396 15.644 1.00 91.62 95 LYS A O 1
ATOM 740 N N . ARG A 1 96 ? -13.932 -6.479 15.299 1.00 88.94 96 ARG A N 1
ATOM 741 C CA . ARG A 1 96 ? -14.977 -6.759 16.302 1.00 88.94 96 ARG A CA 1
ATOM 742 C C . ARG A 1 96 ? -15.761 -8.030 15.986 1.00 88.94 96 ARG A C 1
ATOM 744 O O . ARG A 1 96 ? -16.177 -8.737 16.897 1.00 88.94 96 ARG A O 1
ATOM 751 N N . TYR A 1 97 ? -15.973 -8.319 14.702 1.00 88.31 97 TYR A N 1
ATOM 752 C CA . TYR A 1 97 ? -16.571 -9.583 14.286 1.00 88.31 97 TYR A CA 1
ATOM 753 C C . TYR A 1 97 ? -15.694 -10.771 14.692 1.00 88.31 97 TYR A C 1
ATOM 755 O O . TYR A 1 97 ? -16.214 -11.700 15.296 1.00 88.31 97 TYR A O 1
ATOM 763 N N . TYR A 1 98 ? -14.386 -10.718 14.426 1.00 91.19 98 TYR A N 1
ATOM 764 C CA . TYR A 1 98 ? -13.433 -11.755 14.830 1.00 91.19 98 TYR A CA 1
ATOM 765 C C . TYR A 1 98 ? -13.396 -11.957 16.352 1.00 91.19 98 TYR A C 1
ATOM 767 O O . TYR A 1 98 ? -13.437 -13.088 16.829 1.00 91.19 98 TYR A O 1
ATOM 775 N N . GLU A 1 99 ? -13.379 -10.872 17.126 1.00 90.62 99 GLU A N 1
ATOM 776 C CA . GLU A 1 99 ? -13.383 -10.917 18.596 1.00 90.62 99 GLU A CA 1
ATOM 777 C C . GLU A 1 99 ? -14.668 -11.522 19.179 1.00 90.62 99 GLU A C 1
ATOM 779 O O . GLU A 1 99 ? -14.648 -12.068 20.279 1.00 90.62 99 GLU A O 1
ATOM 784 N N . ALA A 1 100 ? -15.780 -11.443 18.445 1.00 89.38 100 ALA A N 1
ATOM 785 C CA . ALA A 1 100 ? 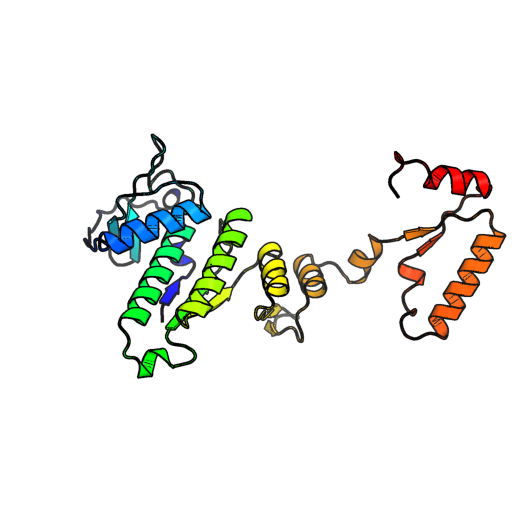-17.059 -12.029 18.835 1.00 89.38 100 ALA A CA 1
ATOM 786 C C . ALA A 1 100 ? -17.221 -13.503 18.414 1.00 89.38 100 ALA A C 1
ATOM 788 O O . ALA A 1 100 ? -18.248 -14.105 18.729 1.00 89.38 100 ALA A O 1
ATOM 789 N N . LEU A 1 101 ? -16.261 -14.076 17.678 1.00 89.81 101 LEU A N 1
ATOM 790 C CA . LEU A 1 101 ? -16.281 -15.483 17.277 1.00 89.81 101 LEU A CA 1
ATOM 791 C C . LEU A 1 101 ? -15.872 -16.406 18.429 1.00 89.81 101 LEU A C 1
ATOM 793 O O . LEU A 1 101 ? -15.029 -16.065 19.256 1.00 89.81 101 LEU A O 1
ATOM 797 N N . ASP A 1 102 ? -16.412 -17.624 18.418 1.00 91.44 102 ASP A N 1
ATOM 798 C CA . ASP A 1 102 ? -15.973 -18.693 19.315 1.00 91.44 102 ASP A CA 1
ATOM 799 C C . ASP A 1 102 ? -14.556 -19.179 18.950 1.00 91.44 102 ASP A C 1
ATOM 801 O O . ASP A 1 102 ? -14.147 -19.115 17.787 1.00 91.44 102 ASP A O 1
ATOM 805 N N . GLU A 1 103 ? -13.836 -19.770 19.911 1.00 88.00 103 GLU A N 1
ATOM 806 C CA . GLU A 1 103 ? -12.448 -20.249 19.735 1.00 88.00 103 GLU A CA 1
ATOM 807 C C . GLU A 1 103 ? -12.269 -21.175 18.518 1.00 88.00 103 GLU A C 1
ATOM 809 O O . GLU A 1 103 ? -11.272 -21.096 17.801 1.00 88.00 103 GLU A O 1
ATOM 814 N N . SER A 1 104 ? -13.262 -22.029 18.242 1.00 86.38 104 SER A N 1
ATOM 815 C CA . SER A 1 104 ? -13.246 -22.911 17.066 1.00 86.38 104 SER A CA 1
ATOM 816 C C . SER A 1 104 ? -13.226 -22.126 15.751 1.00 86.38 104 SER A C 1
ATOM 818 O O . SER A 1 104 ? -12.464 -22.455 14.847 1.00 86.38 104 SER A O 1
ATOM 820 N N . SER A 1 105 ? -14.007 -21.050 15.663 1.00 82.75 105 SER A N 1
ATOM 821 C CA . SER A 1 105 ? -14.100 -20.204 14.471 1.00 82.75 105 SER A CA 1
ATOM 822 C C . SER A 1 105 ? -12.904 -19.262 14.327 1.00 82.75 105 SER A C 1
ATOM 824 O O . SER A 1 105 ? -12.549 -18.910 13.207 1.00 82.75 105 SER A O 1
ATOM 826 N N . GLN A 1 106 ? -12.254 -18.882 15.432 1.00 86.50 106 GLN A N 1
ATOM 827 C CA . GLN A 1 106 ? -10.997 -18.122 15.406 1.00 86.50 106 GLN A CA 1
ATOM 828 C C . GLN A 1 106 ? -9.806 -18.968 14.937 1.00 86.50 106 GLN A C 1
ATOM 830 O O . GLN A 1 106 ? -8.836 -18.427 14.412 1.00 86.50 106 GLN A O 1
ATOM 835 N N . SER A 1 107 ? -9.877 -20.296 15.080 1.00 87.25 107 SER A N 1
ATOM 836 C CA . SER A 1 107 ? -8.825 -21.202 14.600 1.00 87.25 107 SER A CA 1
ATOM 837 C C . SER A 1 107 ? -8.800 -21.389 13.076 1.00 87.25 107 SER A C 1
ATOM 839 O O . SER A 1 107 ? -7.838 -21.942 12.539 1.00 87.25 107 SER A O 1
ATOM 841 N N . GLU A 1 108 ? -9.834 -20.920 12.371 1.00 89.62 108 GLU A N 1
ATOM 842 C CA . GLU A 1 108 ? -9.900 -20.962 10.911 1.00 89.62 108 GLU A CA 1
ATOM 843 C C . GLU A 1 108 ? -8.859 -20.038 10.273 1.00 89.62 108 GLU A C 1
ATOM 845 O O . GLU A 1 108 ? -8.590 -18.939 10.754 1.00 89.62 108 GLU A O 1
ATOM 850 N N . THR A 1 109 ? -8.311 -20.450 9.126 1.00 88.31 109 THR A N 1
ATOM 851 C CA . THR A 1 109 ? -7.290 -19.663 8.410 1.00 88.31 109 THR A CA 1
ATOM 852 C C . THR A 1 109 ? -7.824 -18.340 7.866 1.00 88.31 109 THR A C 1
ATOM 854 O O . THR A 1 109 ? -7.056 -17.419 7.603 1.00 88.31 109 THR A O 1
ATOM 857 N N . VAL A 1 110 ? -9.136 -18.273 7.628 1.00 91.44 110 VAL A N 1
ATOM 858 C CA . VAL A 1 110 ? -9.836 -17.082 7.146 1.00 91.44 110 VAL A CA 1
ATOM 859 C C . VAL A 1 110 ? -11.163 -16.980 7.883 1.00 91.44 110 VAL A C 1
ATOM 861 O O . VAL A 1 110 ? -12.061 -17.791 7.667 1.00 91.44 110 VAL A O 1
ATOM 864 N N . CYS A 1 111 ? -11.309 -15.951 8.711 1.00 90.69 111 CYS A N 1
ATOM 865 C CA . CYS A 1 111 ? -12.543 -15.679 9.446 1.00 90.69 111 CYS A CA 1
ATOM 866 C C . CYS A 1 111 ? -13.439 -14.680 8.705 1.00 90.69 111 CYS A C 1
ATOM 868 O O . CYS A 1 111 ? -14.661 -14.685 8.854 1.00 90.69 111 CYS A O 1
ATOM 870 N N . SER A 1 112 ? -12.855 -13.799 7.890 1.00 91.81 112 SER A N 1
ATOM 871 C CA . SER A 1 112 ? -13.623 -12.820 7.123 1.00 91.81 112 SER A CA 1
ATOM 872 C C . SER A 1 112 ? -12.941 -12.413 5.818 1.00 91.81 112 SER A C 1
ATOM 874 O O . SER A 1 112 ? -11.751 -12.631 5.627 1.00 91.81 112 SER A O 1
ATOM 876 N N . LEU A 1 113 ? -13.727 -11.836 4.903 1.00 92.38 113 LEU A N 1
ATOM 877 C CA . LEU A 1 113 ? -13.283 -11.382 3.584 1.00 92.38 113 LEU A CA 1
ATOM 878 C C . LEU A 1 113 ? -13.624 -9.900 3.404 1.00 92.38 113 LEU A C 1
ATOM 880 O O . LEU A 1 113 ? -14.801 -9.524 3.519 1.00 92.38 113 LEU A O 1
ATOM 884 N N . LEU A 1 114 ? -12.606 -9.101 3.091 1.00 92.50 114 LEU A N 1
ATOM 885 C CA . LEU A 1 114 ? -12.703 -7.701 2.693 1.00 92.50 114 LEU A CA 1
ATOM 886 C C . LEU A 1 114 ? -12.301 -7.565 1.223 1.00 92.50 114 LEU A C 1
ATOM 888 O O . LEU A 1 114 ? -11.178 -7.896 0.846 1.00 92.50 114 LEU A O 1
ATOM 892 N N . LEU A 1 115 ? -13.224 -7.070 0.404 1.00 91.69 115 LEU A N 1
ATOM 893 C CA . LEU A 1 115 ? -12.996 -6.777 -1.005 1.00 91.69 115 LEU A CA 1
ATOM 894 C C . LEU A 1 115 ? -13.008 -5.262 -1.225 1.00 91.69 115 LEU A C 1
ATOM 896 O O . LEU A 1 115 ? -14.003 -4.616 -0.887 1.00 91.69 115 LEU A O 1
ATOM 900 N N . VAL A 1 116 ? -11.944 -4.707 -1.804 1.00 89.88 116 VAL A N 1
ATOM 901 C CA . VAL A 1 116 ? -11.839 -3.266 -2.088 1.00 89.88 116 VAL A CA 1
ATOM 902 C C . VAL A 1 116 ? -11.511 -3.032 -3.554 1.00 89.88 116 VAL A C 1
ATOM 904 O O . VAL A 1 116 ? -10.534 -3.562 -4.068 1.00 89.88 116 VAL A O 1
ATOM 907 N N . ASP A 1 117 ? -12.319 -2.231 -4.229 1.00 88.06 117 ASP A N 1
ATOM 908 C CA . ASP A 1 117 ? -12.025 -1.796 -5.589 1.00 88.06 117 ASP A CA 1
ATOM 909 C C . ASP A 1 117 ? -11.239 -0.479 -5.572 1.00 88.06 117 ASP A C 1
ATOM 911 O O . ASP A 1 117 ? -11.554 0.402 -4.773 1.00 88.06 117 ASP A O 1
ATOM 915 N N . GLU A 1 118 ? -10.227 -0.370 -6.432 1.00 86.81 118 GLU A N 1
ATOM 916 C CA . GLU A 1 118 ? -9.333 0.782 -6.595 1.00 86.81 118 GLU A CA 1
ATOM 917 C C . GLU A 1 118 ? -8.847 1.360 -5.258 1.00 86.81 118 GLU A C 1
ATOM 919 O O . GLU A 1 118 ? -9.118 2.509 -4.909 1.00 86.81 118 GLU A O 1
ATOM 924 N N . LEU A 1 119 ? -8.097 0.560 -4.490 1.00 88.69 119 LEU A N 1
ATOM 925 C CA . LEU A 1 119 ? -7.615 0.962 -3.163 1.00 88.69 119 LEU A CA 1
ATOM 926 C C . LEU A 1 119 ? -6.801 2.270 -3.198 1.00 88.69 119 LEU A C 1
ATOM 928 O O . LEU A 1 119 ? -6.775 3.007 -2.220 1.00 88.69 119 LEU A O 1
ATOM 932 N N . ASP A 1 120 ? -6.128 2.562 -4.311 1.00 83.62 120 ASP A N 1
ATOM 933 C CA . ASP A 1 120 ? -5.325 3.767 -4.520 1.00 83.62 120 ASP A CA 1
ATOM 934 C C . ASP A 1 120 ? -6.125 5.013 -4.930 1.00 83.62 120 ASP A C 1
ATOM 936 O O . ASP A 1 120 ? -5.547 6.104 -4.987 1.00 83.62 120 ASP A O 1
ATOM 940 N N . ALA A 1 121 ? -7.433 4.890 -5.183 1.00 79.44 121 ALA A N 1
ATOM 941 C CA . ALA A 1 121 ? -8.269 5.993 -5.636 1.00 79.44 121 ALA A CA 1
ATOM 942 C C . ALA A 1 121 ? -8.185 7.193 -4.679 1.00 79.44 121 ALA A C 1
ATOM 944 O O . ALA A 1 121 ? -8.569 7.127 -3.509 1.00 79.44 121 ALA A O 1
ATOM 945 N N . THR A 1 122 ? -7.708 8.326 -5.204 1.00 75.50 122 THR A N 1
ATOM 946 C CA . THR A 1 122 ? -7.569 9.621 -4.506 1.00 75.50 122 THR A CA 1
ATOM 947 C C . THR A 1 122 ? -6.618 9.635 -3.296 1.00 75.50 122 THR A C 1
ATOM 949 O O . THR A 1 122 ? -6.535 10.645 -2.599 1.00 75.50 122 THR A O 1
ATOM 952 N N . LEU A 1 123 ? -5.850 8.562 -3.056 1.00 81.88 123 LEU A N 1
ATOM 953 C CA . LEU A 1 123 ? -4.906 8.482 -1.938 1.00 81.88 123 LEU A CA 1
ATOM 954 C C . LEU A 1 123 ? -3.517 9.011 -2.304 1.00 81.88 123 LEU A C 1
ATOM 956 O O . LEU A 1 123 ? -2.887 8.551 -3.259 1.00 81.88 123 LEU A O 1
ATOM 960 N N . HIS A 1 124 ? -2.980 9.896 -1.462 1.00 84.75 124 HIS A N 1
ATOM 961 C CA . HIS A 1 124 ? -1.574 10.289 -1.515 1.00 84.75 124 HIS A CA 1
ATOM 962 C C . HIS A 1 124 ? -0.652 9.076 -1.235 1.00 84.75 124 HIS A C 1
ATOM 964 O O . HIS A 1 124 ? -1.005 8.231 -0.405 1.00 84.75 124 HIS A O 1
ATOM 970 N N . PRO A 1 125 ? 0.547 8.966 -1.850 1.00 84.00 125 PRO A N 1
ATOM 971 C CA . PRO A 1 125 ? 1.438 7.814 -1.661 1.00 84.00 125 PRO A CA 1
ATOM 972 C C . PRO A 1 125 ? 1.788 7.489 -0.201 1.00 84.00 125 PRO A C 1
ATOM 974 O O . PRO A 1 125 ? 1.928 6.318 0.151 1.00 84.00 125 PRO A O 1
ATOM 977 N N . SER A 1 126 ? 1.888 8.500 0.672 1.00 86.69 126 SER A N 1
ATOM 978 C CA . SER A 1 126 ? 2.106 8.275 2.111 1.00 86.69 126 SER A CA 1
ATOM 979 C C . SER A 1 126 ? 0.955 7.494 2.753 1.00 86.69 126 SER A C 1
ATOM 981 O O . SER A 1 126 ? 1.204 6.557 3.511 1.00 86.69 126 SER A O 1
ATOM 983 N N . PHE A 1 127 ? -0.292 7.825 2.403 1.00 88.31 127 PHE A N 1
ATOM 984 C CA . PHE A 1 127 ? -1.481 7.137 2.903 1.00 88.31 127 PHE A CA 1
ATOM 985 C C . PHE A 1 127 ? -1.574 5.728 2.329 1.00 88.31 127 PHE A C 1
ATOM 987 O O . PHE A 1 127 ? -1.871 4.803 3.073 1.00 88.31 127 PHE A O 1
ATOM 994 N N . GLN A 1 128 ? -1.229 5.537 1.050 1.00 90.81 128 GLN A N 1
ATOM 995 C CA . GLN A 1 128 ? -1.167 4.202 0.442 1.00 90.81 128 GLN A CA 1
ATOM 996 C C . GLN A 1 128 ? -0.207 3.275 1.203 1.00 90.81 128 GLN A C 1
ATOM 998 O O . GLN A 1 128 ? -0.551 2.128 1.479 1.00 90.81 128 GLN A O 1
ATOM 1003 N N . TYR A 1 129 ? 0.981 3.768 1.572 1.00 91.25 129 TYR A N 1
ATOM 1004 C CA . TYR A 1 129 ? 1.953 2.988 2.342 1.00 91.25 129 TYR A CA 1
ATOM 1005 C C . TYR A 1 129 ? 1.443 2.656 3.748 1.00 91.25 129 TYR A C 1
ATOM 1007 O O . TYR A 1 129 ? 1.447 1.491 4.140 1.00 91.25 129 TYR A O 1
ATOM 1015 N N . ALA A 1 130 ? 0.991 3.666 4.499 1.00 91.94 130 ALA A N 1
ATOM 1016 C CA . ALA A 1 130 ? 0.515 3.481 5.870 1.00 91.94 130 ALA A CA 1
ATOM 1017 C C . ALA A 1 130 ? -0.690 2.530 5.930 1.00 91.94 130 ALA A C 1
ATOM 1019 O O . ALA A 1 130 ? -0.739 1.630 6.768 1.00 91.94 130 ALA A O 1
ATOM 1020 N N . LEU A 1 131 ? -1.625 2.690 4.993 1.00 92.69 131 LEU A N 1
ATOM 1021 C CA . LEU A 1 131 ? -2.798 1.842 4.865 1.00 92.69 131 LEU A CA 1
ATOM 1022 C C . LEU A 1 131 ? -2.417 0.404 4.506 1.00 92.69 131 LEU A C 1
ATOM 1024 O O . LEU A 1 131 ? -2.935 -0.518 5.122 1.00 92.69 131 LEU A O 1
ATOM 1028 N N . LEU A 1 132 ? -1.489 0.188 3.568 1.00 94.12 132 LEU A N 1
ATOM 1029 C CA . LEU A 1 132 ? -1.045 -1.162 3.215 1.00 94.12 132 LEU A CA 1
ATOM 1030 C C . LEU A 1 132 ? -0.449 -1.902 4.421 1.00 94.12 132 LEU A C 1
ATOM 1032 O O . LEU A 1 132 ? -0.786 -3.061 4.653 1.00 94.12 132 LEU A O 1
ATOM 1036 N N . GLN A 1 133 ? 0.393 -1.228 5.208 1.00 95.00 133 GLN A N 1
ATOM 1037 C CA . GLN A 1 133 ? 0.966 -1.811 6.425 1.00 95.00 133 GLN A CA 1
ATOM 1038 C C . GLN A 1 133 ? -0.129 -2.187 7.430 1.00 95.00 133 GLN A C 1
ATOM 1040 O O . GLN A 1 133 ? -0.104 -3.283 7.987 1.00 95.00 133 GLN A O 1
ATOM 1045 N N . LEU A 1 134 ? -1.133 -1.321 7.601 1.00 94.75 134 LEU A N 1
ATOM 1046 C CA . LEU A 1 134 ? -2.277 -1.602 8.463 1.00 94.75 134 LEU A CA 1
ATOM 1047 C C . LEU A 1 134 ? -3.108 -2.794 7.960 1.00 94.75 134 LEU A C 1
ATOM 1049 O O . LEU A 1 134 ? -3.521 -3.632 8.757 1.00 94.75 134 LEU A O 1
ATOM 1053 N N . LEU A 1 135 ? -3.341 -2.898 6.649 1.00 94.94 135 LEU A N 1
ATOM 1054 C CA . LEU A 1 135 ? -4.079 -4.016 6.053 1.00 94.94 135 LEU A CA 1
ATOM 1055 C C . LEU A 1 135 ? -3.356 -5.348 6.287 1.00 94.94 135 LEU A C 1
ATOM 1057 O O . LEU A 1 135 ? -4.001 -6.327 6.653 1.00 94.94 135 LEU A O 1
ATOM 1061 N N . ILE A 1 136 ? -2.030 -5.388 6.124 1.00 95.69 136 ILE A N 1
ATOM 1062 C CA . ILE A 1 136 ? -1.214 -6.584 6.397 1.00 95.69 136 ILE A CA 1
ATOM 1063 C C . ILE A 1 136 ? -1.279 -6.957 7.886 1.00 95.69 136 ILE A C 1
ATOM 1065 O O . ILE A 1 136 ? -1.487 -8.126 8.225 1.00 95.69 136 ILE A O 1
ATOM 1069 N N . GLU A 1 137 ? -1.149 -5.965 8.772 1.00 95.75 137 GLU A N 1
ATOM 1070 C CA . GLU A 1 137 ? -1.257 -6.126 10.226 1.00 95.75 137 GLU A CA 1
ATOM 1071 C C . GLU A 1 137 ? -2.613 -6.751 10.605 1.00 95.75 137 GLU A C 1
ATOM 1073 O O . GLU A 1 137 ? -2.665 -7.809 11.233 1.00 95.75 137 GLU A O 1
ATOM 1078 N N . TYR A 1 138 ? -3.714 -6.161 10.136 1.00 95.00 138 TYR A N 1
ATOM 1079 C CA . TYR A 1 138 ? -5.075 -6.624 10.419 1.00 95.00 138 TYR A CA 1
ATOM 1080 C C . TYR A 1 138 ? -5.396 -7.977 9.785 1.00 95.00 138 TYR A C 1
ATOM 1082 O O . TYR A 1 138 ? -6.078 -8.799 10.399 1.00 95.00 138 TYR A O 1
ATOM 1090 N N . SER A 1 139 ? -4.900 -8.226 8.572 1.00 95.25 139 SER A N 1
ATOM 1091 C CA . SER A 1 139 ? -5.046 -9.519 7.905 1.00 95.25 139 SER A CA 1
ATOM 1092 C C . SER A 1 139 ? -4.446 -10.639 8.751 1.00 95.25 139 SER A C 1
ATOM 1094 O O . SER A 1 139 ? -5.081 -11.678 8.938 1.00 95.25 139 SER A O 1
ATOM 1096 N N . THR A 1 140 ? -3.268 -10.385 9.327 1.00 94.31 140 THR A N 1
ATOM 1097 C CA . THR A 1 140 ? -2.531 -11.359 10.137 1.00 94.31 140 THR A CA 1
ATOM 10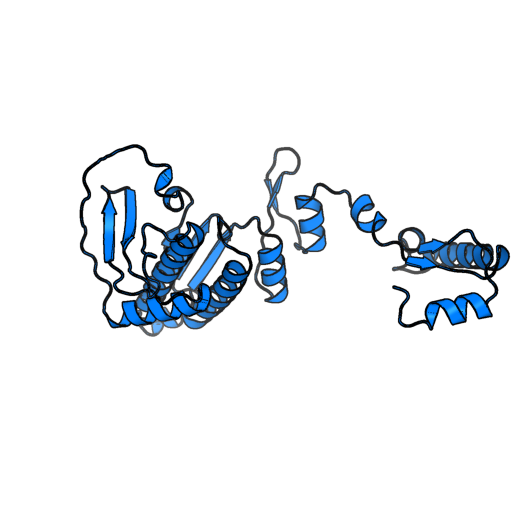98 C C . THR A 1 140 ? -3.168 -11.559 11.510 1.00 94.31 140 THR A C 1
ATOM 1100 O O . THR A 1 140 ? -3.333 -12.694 11.941 1.00 94.31 140 THR A O 1
ATOM 1103 N N . LEU A 1 141 ? -3.537 -10.474 12.200 1.00 95.00 141 LEU A N 1
ATOM 1104 C CA . LEU A 1 141 ? -4.040 -10.536 13.577 1.00 95.00 141 LEU A CA 1
ATOM 1105 C C . LEU A 1 141 ? -5.467 -11.083 13.690 1.00 95.00 141 LEU A C 1
ATOM 1107 O O . LEU A 1 141 ? -5.784 -11.749 14.672 1.00 95.00 141 LEU A O 1
ATOM 1111 N N . PHE A 1 142 ? -6.325 -10.792 12.711 1.00 94.75 142 PHE A N 1
ATOM 1112 C CA . PHE A 1 142 ? -7.765 -11.079 12.788 1.00 94.75 142 PHE A CA 1
ATOM 1113 C C . PHE A 1 142 ? -8.245 -12.041 11.691 1.00 94.75 142 PHE A C 1
ATOM 1115 O O . PHE A 1 142 ? -9.441 -12.117 11.402 1.00 94.75 142 PHE A O 1
ATOM 1122 N N . HIS A 1 143 ? -7.307 -12.734 11.034 1.00 94.56 143 HIS A N 1
ATOM 1123 C CA . HIS A 1 143 ? -7.561 -13.692 9.950 1.00 94.56 143 HIS A CA 1
ATOM 1124 C C . HIS A 1 143 ? -8.508 -13.131 8.873 1.00 94.56 143 HIS A C 1
ATOM 1126 O O . HIS A 1 143 ? -9.443 -13.790 8.401 1.00 94.56 143 HIS A O 1
ATOM 1132 N N . ILE A 1 144 ? -8.287 -11.866 8.508 1.00 94.88 144 ILE A N 1
ATOM 1133 C CA . ILE A 1 144 ? -9.058 -11.173 7.477 1.00 94.88 144 ILE A CA 1
ATOM 1134 C C . ILE A 1 144 ? -8.361 -11.417 6.144 1.00 94.88 144 ILE A C 1
ATOM 1136 O O . ILE A 1 144 ? -7.246 -10.950 5.917 1.00 94.88 144 ILE A O 1
ATOM 1140 N N . GLN A 1 145 ? -9.021 -12.113 5.225 1.00 95.69 145 GLN A N 1
ATOM 1141 C CA . GLN A 1 145 ? -8.571 -12.166 3.843 1.00 95.69 145 GLN A CA 1
ATOM 1142 C C . GLN A 1 145 ? -8.932 -10.847 3.164 1.00 95.69 145 GLN A C 1
ATOM 1144 O O . GLN A 1 145 ? -10.103 -10.474 3.090 1.00 95.69 145 GLN A O 1
ATOM 1149 N N . ILE A 1 146 ? -7.927 -10.136 2.665 1.00 95.56 146 ILE A N 1
ATOM 1150 C CA . ILE A 1 146 ? -8.110 -8.848 1.999 1.00 95.56 146 ILE A CA 1
ATOM 1151 C C . ILE A 1 146 ? -7.736 -9.021 0.531 1.00 95.56 146 ILE A C 1
ATOM 1153 O O . ILE A 1 146 ? -6.639 -9.475 0.212 1.00 95.56 146 ILE A O 1
ATOM 1157 N N . VAL A 1 147 ? -8.653 -8.671 -0.368 1.00 95.56 147 VAL A N 1
ATOM 1158 C CA . VAL A 1 147 ? -8.414 -8.666 -1.814 1.00 95.56 147 VAL A CA 1
ATOM 1159 C C . VAL A 1 147 ? -8.784 -7.295 -2.342 1.00 95.56 147 VAL A C 1
ATOM 1161 O O . VAL A 1 147 ? -9.887 -6.809 -2.094 1.00 95.56 147 VAL A O 1
ATOM 1164 N N . PHE A 1 148 ? -7.870 -6.673 -3.075 1.00 93.81 148 PHE A N 1
ATOM 1165 C CA . PHE A 1 148 ? -8.125 -5.370 -3.659 1.00 93.81 148 PHE A CA 1
ATOM 1166 C C . PHE A 1 148 ? -7.539 -5.222 -5.058 1.00 93.81 148 PHE A C 1
ATOM 1168 O O . PHE A 1 148 ? -6.615 -5.944 -5.437 1.00 93.81 148 PHE A O 1
ATOM 1175 N N . THR A 1 149 ? -8.092 -4.286 -5.823 1.00 92.81 149 THR A N 1
ATOM 1176 C CA . THR A 1 149 ? -7.566 -3.864 -7.126 1.00 92.81 149 THR A CA 1
ATOM 1177 C C . THR A 1 149 ? -6.805 -2.548 -6.964 1.00 92.81 149 THR A C 1
ATOM 1179 O O . THR A 1 149 ? -7.104 -1.739 -6.083 1.00 92.81 149 THR A O 1
ATOM 1182 N N . THR A 1 150 ? -5.762 -2.352 -7.772 1.00 90.75 150 THR A N 1
ATOM 1183 C CA . THR A 1 150 ? -4.991 -1.106 -7.773 1.00 90.75 150 THR A CA 1
ATOM 1184 C C . THR A 1 150 ? -4.294 -0.874 -9.108 1.00 90.75 150 THR A C 1
ATOM 1186 O O . THR A 1 150 ? -3.844 -1.827 -9.752 1.00 90.75 150 THR A O 1
ATOM 1189 N N . HIS A 1 151 ? -4.163 0.396 -9.494 1.00 85.38 151 HIS A N 1
ATOM 1190 C CA . HIS A 1 151 ? -3.317 0.830 -10.610 1.00 85.38 151 HIS A CA 1
ATOM 1191 C C . HIS A 1 151 ? -1.985 1.442 -10.145 1.00 85.38 151 HIS A C 1
ATOM 1193 O O . HIS A 1 151 ? -1.110 1.746 -10.961 1.00 85.38 151 HIS A O 1
ATOM 1199 N N . SER A 1 152 ? -1.786 1.587 -8.834 1.00 88.12 152 SER A N 1
ATOM 1200 C CA . SER A 1 152 ? -0.605 2.212 -8.253 1.00 88.12 152 SER A CA 1
ATOM 1201 C C . SER A 1 152 ? 0.631 1.313 -8.354 1.00 88.12 152 SER A C 1
ATOM 1203 O O . SER A 1 152 ? 0.804 0.353 -7.600 1.00 88.12 152 SER A O 1
ATOM 1205 N N . ILE A 1 153 ? 1.569 1.686 -9.236 1.00 87.94 153 ILE A N 1
ATOM 1206 C CA . ILE A 1 153 ? 2.915 1.079 -9.308 1.00 87.94 153 ILE A CA 1
ATOM 1207 C C . ILE A 1 153 ? 3.617 1.163 -7.950 1.00 87.94 153 ILE A C 1
ATOM 1209 O O . ILE A 1 153 ? 4.326 0.238 -7.551 1.00 87.94 153 ILE A O 1
ATOM 1213 N N . PHE A 1 154 ? 3.417 2.269 -7.228 1.00 89.50 154 PHE A N 1
ATOM 1214 C CA . PHE A 1 154 ? 3.977 2.448 -5.896 1.00 89.50 154 PHE A CA 1
ATOM 1215 C C . PHE A 1 154 ? 3.466 1.371 -4.932 1.00 89.50 154 PHE A C 1
ATOM 1217 O O . PHE A 1 154 ? 4.271 0.726 -4.264 1.00 89.50 154 PHE A O 1
ATOM 1224 N N . MET A 1 155 ? 2.157 1.117 -4.909 1.00 90.69 155 MET A N 1
ATOM 1225 C CA . MET A 1 155 ? 1.560 0.087 -4.059 1.00 90.69 155 MET A CA 1
ATOM 1226 C C . MET A 1 155 ? 2.020 -1.316 -4.463 1.00 90.69 155 MET A C 1
ATOM 1228 O O . MET A 1 155 ? 2.415 -2.100 -3.603 1.00 90.69 155 MET A O 1
ATOM 1232 N N . LEU A 1 156 ? 2.072 -1.611 -5.767 1.00 91.94 156 LEU A N 1
ATOM 1233 C CA . LEU A 1 156 ? 2.584 -2.885 -6.280 1.00 91.94 156 LEU A CA 1
ATOM 1234 C C . LEU A 1 156 ? 4.038 -3.136 -5.853 1.00 91.94 156 LEU A C 1
ATOM 1236 O O . LEU A 1 156 ? 4.359 -4.234 -5.402 1.00 91.94 156 LEU A O 1
ATOM 1240 N N . LYS A 1 157 ? 4.910 -2.120 -5.914 1.00 91.25 157 LYS A N 1
ATOM 1241 C CA . LYS A 1 157 ? 6.293 -2.209 -5.406 1.00 91.25 157 LYS A CA 1
ATOM 1242 C C . LYS A 1 157 ? 6.340 -2.622 -3.940 1.00 91.25 157 LYS A C 1
ATOM 1244 O O . LYS A 1 157 ? 7.135 -3.487 -3.576 1.00 91.25 157 LYS A O 1
ATOM 1249 N N . GLN A 1 158 ? 5.496 -2.014 -3.109 1.00 92.81 158 GLN A N 1
ATOM 1250 C CA . GLN A 1 158 ? 5.433 -2.356 -1.689 1.00 92.81 158 GLN A CA 1
ATOM 1251 C C . GLN A 1 158 ? 4.881 -3.768 -1.477 1.00 92.81 158 GLN A C 1
ATOM 1253 O O . GLN A 1 158 ? 5.458 -4.519 -0.702 1.00 92.81 158 GLN A O 1
ATOM 1258 N N . MET A 1 159 ? 3.857 -4.184 -2.226 1.00 93.50 159 MET A N 1
ATOM 1259 C CA . MET A 1 159 ? 3.325 -5.552 -2.175 1.00 93.50 159 MET A CA 1
ATOM 1260 C C . MET A 1 159 ? 4.402 -6.607 -2.457 1.00 93.50 159 MET A C 1
ATOM 1262 O O . MET A 1 159 ? 4.522 -7.573 -1.706 1.00 93.50 159 MET A O 1
ATOM 1266 N N . PHE A 1 160 ? 5.232 -6.407 -3.488 1.00 91.12 160 PHE A N 1
ATOM 1267 C CA . PHE A 1 160 ? 6.357 -7.308 -3.768 1.00 91.12 160 PHE A CA 1
ATOM 1268 C C . PHE A 1 160 ? 7.401 -7.305 -2.648 1.00 91.12 160 PHE A C 1
ATOM 1270 O O . PHE A 1 160 ? 7.896 -8.367 -2.266 1.00 91.12 160 PHE A O 1
ATOM 1277 N N . LYS A 1 161 ? 7.723 -6.128 -2.097 1.00 92.00 161 LYS A N 1
ATOM 1278 C CA . LYS A 1 161 ? 8.676 -5.987 -0.988 1.00 92.00 161 LYS A CA 1
ATOM 1279 C C . LYS A 1 161 ? 8.202 -6.729 0.266 1.00 92.00 161 LYS A C 1
ATOM 1281 O O . LYS A 1 161 ? 8.988 -7.448 0.877 1.00 92.00 161 LYS A O 1
ATOM 1286 N N . GLU A 1 162 ? 6.919 -6.604 0.591 1.00 92.56 162 GLU A N 1
ATOM 1287 C CA . GLU A 1 162 ? 6.261 -7.283 1.712 1.00 92.56 162 GLU A CA 1
ATOM 1288 C C . GLU A 1 162 ? 5.885 -8.744 1.395 1.00 92.56 162 GLU A C 1
ATOM 1290 O O . GLU A 1 162 ? 5.236 -9.406 2.204 1.00 92.56 162 GLU A O 1
ATOM 1295 N N . LYS A 1 163 ? 6.292 -9.266 0.225 1.00 92.62 163 LYS A N 1
ATOM 1296 C CA . LYS A 1 163 ? 6.045 -10.642 -0.247 1.00 92.62 163 LYS A CA 1
ATOM 1297 C C . LYS A 1 163 ? 4.566 -11.040 -0.250 1.00 92.62 163 LYS A C 1
ATOM 1299 O O . LYS A 1 163 ? 4.222 -12.192 0.010 1.00 92.62 163 LYS A O 1
ATOM 1304 N N . GLN A 1 164 ? 3.699 -10.084 -0.555 1.00 94.25 164 GLN A N 1
ATOM 1305 C CA . GLN A 1 164 ? 2.266 -10.305 -0.684 1.00 94.25 164 GLN A CA 1
ATOM 1306 C C . GLN A 1 164 ? 1.917 -10.861 -2.070 1.00 94.25 164 GLN A C 1
ATOM 1308 O O . GLN A 1 164 ? 2.660 -10.697 -3.041 1.00 94.25 164 GLN A O 1
ATOM 1313 N N . ASN A 1 165 ? 0.763 -11.519 -2.175 1.00 93.12 165 ASN A N 1
ATOM 1314 C CA . ASN A 1 165 ? 0.305 -12.096 -3.436 1.00 93.12 165 ASN A CA 1
ATOM 1315 C C . ASN A 1 165 ? -0.157 -11.001 -4.405 1.00 93.12 165 ASN A C 1
ATOM 1317 O O . ASN A 1 165 ? -1.048 -10.217 -4.087 1.00 93.12 165 ASN A O 1
ATOM 1321 N N . VAL A 1 166 ? 0.402 -10.999 -5.616 1.00 93.75 166 VAL A N 1
ATOM 1322 C CA . VAL A 1 166 ? 0.012 -10.092 -6.701 1.00 93.75 166 VAL A CA 1
ATOM 1323 C C . VAL A 1 166 ? -0.532 -10.918 -7.862 1.00 93.75 166 VAL A C 1
ATOM 1325 O O . VAL A 1 166 ? 0.113 -11.859 -8.322 1.00 93.75 166 VAL A O 1
ATOM 1328 N N . ILE A 1 167 ? -1.721 -10.568 -8.353 1.00 92.69 167 ILE A N 1
ATOM 1329 C CA . ILE A 1 167 ? -2.295 -11.120 -9.584 1.00 92.69 167 ILE A CA 1
ATOM 1330 C C . ILE A 1 167 ? -2.411 -9.968 -10.570 1.00 92.69 167 ILE A C 1
ATOM 1332 O O . ILE A 1 167 ? -3.232 -9.076 -10.387 1.00 92.69 167 ILE A O 1
ATOM 1336 N N . TYR A 1 168 ? -1.580 -9.988 -11.608 1.00 89.81 168 TYR A N 1
ATOM 1337 C CA . TYR A 1 168 ? -1.623 -8.970 -12.649 1.00 89.81 168 TYR A CA 1
ATOM 1338 C C . TYR A 1 168 ? -2.429 -9.471 -13.846 1.00 89.81 168 TYR A C 1
ATOM 1340 O O . TYR A 1 168 ? -2.145 -10.543 -14.392 1.00 89.81 168 TYR A O 1
ATOM 1348 N N . LEU A 1 169 ? -3.435 -8.691 -14.234 1.00 86.94 169 LEU A N 1
ATOM 1349 C CA . LEU A 1 169 ? -4.278 -8.930 -15.399 1.00 86.94 169 LEU A CA 1
ATOM 1350 C C . LEU A 1 169 ? -3.922 -7.904 -16.474 1.00 86.94 169 LEU A C 1
ATOM 1352 O O . LEU A 1 169 ? -3.760 -6.725 -16.169 1.00 86.94 169 LEU A O 1
ATOM 1356 N N . TYR A 1 170 ? -3.798 -8.350 -17.720 1.00 80.69 170 TYR A N 1
ATOM 1357 C CA . TYR A 1 170 ? -3.502 -7.489 -18.862 1.00 80.69 170 TYR A CA 1
ATOM 1358 C C . TYR A 1 170 ? -4.393 -7.843 -20.050 1.00 80.69 170 TYR A C 1
ATOM 1360 O O . TYR A 1 170 ? -4.845 -8.983 -20.181 1.00 80.69 170 TYR A O 1
ATOM 1368 N N . ASP A 1 171 ? -4.646 -6.865 -20.917 1.00 72.44 171 ASP A N 1
ATOM 1369 C CA . ASP A 1 171 ? -5.376 -7.088 -22.162 1.00 72.44 171 ASP A CA 1
ATOM 1370 C C . ASP A 1 171 ? -4.404 -7.476 -23.284 1.00 72.44 171 ASP A C 1
ATOM 1372 O O . ASP A 1 171 ? -3.575 -6.678 -23.727 1.00 72.44 171 ASP A O 1
ATOM 1376 N N . GLY A 1 172 ? -4.494 -8.729 -23.728 1.00 60.22 172 GLY A N 1
ATOM 1377 C CA . GLY A 1 172 ? -3.758 -9.255 -24.870 1.00 60.22 172 GLY A CA 1
ATOM 1378 C C . GLY A 1 172 ? -4.648 -9.320 -26.106 1.00 60.22 172 GLY A C 1
ATOM 1379 O O . GLY A 1 172 ? -5.085 -10.405 -26.475 1.00 60.22 172 GLY A O 1
ATOM 1380 N N . ALA A 1 173 ? -4.886 -8.178 -26.757 1.00 60.91 173 ALA A N 1
ATOM 1381 C CA . ALA A 1 173 ? -5.680 -8.074 -27.988 1.00 60.91 173 ALA A CA 1
ATOM 1382 C C . ALA A 1 173 ? -7.174 -8.447 -27.834 1.00 60.91 173 ALA A C 1
ATOM 1384 O O . ALA A 1 173 ? -7.728 -9.198 -28.638 1.00 60.91 173 ALA A O 1
ATOM 1385 N N . GLY A 1 174 ? -7.839 -7.887 -26.821 1.00 62.25 174 GLY A N 1
ATOM 1386 C CA . GLY A 1 174 ? -9.273 -8.044 -26.561 1.00 62.25 174 GLY A CA 1
ATOM 1387 C C . GLY A 1 174 ? -9.618 -9.225 -25.651 1.00 62.25 174 GLY A C 1
ATOM 1388 O O . GLY A 1 174 ? -10.795 -9.544 -25.483 1.00 62.25 174 GLY A O 1
ATOM 1389 N N . VAL A 1 175 ? -8.611 -9.882 -25.068 1.00 72.06 175 VAL A N 1
ATOM 1390 C CA . VAL A 1 175 ? -8.773 -10.992 -24.124 1.00 72.06 175 VAL A CA 1
ATOM 1391 C C . VAL A 1 175 ? -7.964 -10.699 -22.869 1.00 72.06 175 VAL A C 1
ATOM 1393 O O . VAL A 1 175 ? -6.732 -10.617 -22.900 1.00 72.06 175 VAL A O 1
ATOM 1396 N N . VAL A 1 176 ? -8.667 -10.601 -21.740 1.00 78.94 176 VAL A N 1
ATOM 1397 C CA . VAL A 1 176 ? -8.041 -10.438 -20.427 1.00 78.94 176 VAL A CA 1
ATOM 1398 C C . VAL A 1 176 ? -7.293 -11.717 -20.071 1.00 78.94 176 VAL A C 1
ATOM 1400 O O . VAL A 1 176 ? -7.885 -12.788 -19.931 1.00 78.94 176 VAL A O 1
ATOM 1403 N N . SER A 1 177 ? -5.981 -11.588 -19.918 1.00 78.38 177 SER A N 1
ATOM 1404 C CA . SER A 1 177 ? -5.068 -12.677 -19.592 1.00 78.38 177 SER A CA 1
ATOM 1405 C C . SER A 1 177 ? -4.358 -12.400 -18.269 1.00 78.38 177 SER A C 1
ATOM 1407 O O . SER A 1 177 ? -4.087 -11.254 -17.909 1.00 78.38 177 SER A O 1
ATOM 1409 N N . LYS A 1 178 ? -4.038 -13.463 -17.528 1.00 84.56 178 LYS A N 1
ATOM 1410 C CA . LYS A 1 178 ? -3.230 -13.384 -16.306 1.00 84.56 178 LYS A CA 1
ATOM 1411 C C . LYS A 1 178 ? -1.746 -13.426 -16.667 1.00 84.56 178 LYS A C 1
ATOM 1413 O O . LYS A 1 178 ? -1.333 -14.229 -17.498 1.00 84.56 178 LYS A O 1
ATOM 1418 N N . MET A 1 179 ? -0.933 -12.589 -16.025 1.00 83.12 179 MET A N 1
ATOM 1419 C CA . MET A 1 179 ? 0.522 -12.677 -16.132 1.00 83.12 179 MET A CA 1
ATOM 1420 C C . MET A 1 179 ? 1.064 -13.811 -15.257 1.00 83.12 179 MET A C 1
ATOM 1422 O O . MET A 1 179 ? 0.856 -13.830 -14.042 1.00 83.12 179 MET A O 1
ATOM 1426 N N . ASP A 1 180 ? 1.814 -14.722 -15.872 1.00 78.25 180 ASP A N 1
ATOM 1427 C CA . ASP A 1 180 ? 2.544 -15.760 -15.151 1.00 78.25 180 ASP A CA 1
ATOM 1428 C C . ASP A 1 180 ? 3.792 -15.186 -14.475 1.00 78.25 180 ASP A C 1
ATOM 1430 O O . ASP A 1 180 ? 4.611 -14.510 -15.108 1.00 78.25 180 ASP A O 1
ATOM 1434 N N . ASN A 1 181 ? 3.936 -15.492 -13.182 1.00 79.44 181 ASN A N 1
ATOM 1435 C CA . ASN A 1 181 ? 4.992 -14.989 -12.303 1.00 79.44 181 ASN A CA 1
ATOM 1436 C C . ASN A 1 181 ? 5.194 -13.463 -12.454 1.00 79.44 181 ASN A C 1
ATOM 1438 O O . ASN A 1 181 ? 6.148 -13.024 -13.126 1.00 79.44 181 ASN A O 1
ATOM 1442 N N . PRO A 1 182 ? 4.251 -12.666 -11.910 1.00 84.12 182 PRO A N 1
ATOM 1443 C CA . PRO A 1 182 ? 4.291 -11.221 -12.028 1.00 84.12 182 PRO A CA 1
ATOM 1444 C C . PRO A 1 182 ? 5.550 -10.686 -11.355 1.00 84.12 182 PRO A C 1
ATOM 1446 O O . PRO A 1 182 ? 5.926 -11.115 -10.269 1.00 84.12 182 PRO A O 1
ATOM 1449 N N . ASP A 1 183 ? 6.197 -9.756 -12.038 1.00 83.94 183 ASP A N 1
ATOM 1450 C CA . ASP A 1 183 ? 7.408 -9.091 -11.584 1.00 83.94 183 ASP A CA 1
ATOM 1451 C C . ASP A 1 183 ? 7.252 -7.594 -11.839 1.00 83.94 183 ASP A C 1
ATOM 1453 O O . ASP A 1 183 ? 6.611 -7.195 -12.819 1.00 83.94 183 ASP A O 1
ATOM 1457 N N . ILE A 1 184 ? 7.810 -6.771 -10.954 1.00 85.81 184 ILE A N 1
ATOM 1458 C CA . ILE A 1 184 ? 7.577 -5.333 -11.006 1.00 85.81 184 ILE A CA 1
ATOM 1459 C C . ILE A 1 184 ? 8.127 -4.714 -12.292 1.00 85.81 184 ILE A C 1
ATOM 1461 O O . ILE A 1 184 ? 7.459 -3.861 -12.868 1.00 85.81 184 ILE A O 1
ATOM 1465 N N . GLU A 1 185 ? 9.266 -5.190 -12.805 1.00 81.75 185 GLU A N 1
ATOM 1466 C CA . GLU A 1 185 ? 9.848 -4.670 -14.047 1.00 81.75 185 GLU A CA 1
ATOM 1467 C C . GLU A 1 185 ? 8.949 -4.992 -15.247 1.00 81.75 185 GLU A C 1
ATOM 1469 O O . GLU A 1 185 ? 8.714 -4.147 -16.114 1.00 81.75 185 GLU A O 1
ATOM 1474 N N . LYS A 1 186 ? 8.382 -6.208 -15.281 1.00 79.94 186 LYS A N 1
ATOM 1475 C CA . LYS A 1 186 ? 7.397 -6.588 -16.306 1.00 79.94 186 LYS A CA 1
ATOM 1476 C C . LYS A 1 186 ? 6.148 -5.718 -16.210 1.00 79.94 186 LYS A C 1
ATOM 1478 O O . LYS A 1 186 ? 5.655 -5.265 -17.235 1.00 79.94 186 LYS A O 1
ATOM 1483 N N . ILE A 1 187 ? 5.623 -5.498 -15.008 1.00 84.31 187 ILE A N 1
ATOM 1484 C CA . ILE A 1 187 ? 4.402 -4.712 -14.817 1.00 84.31 187 ILE A CA 1
ATOM 1485 C C . ILE A 1 187 ? 4.626 -3.247 -15.206 1.00 84.31 187 ILE A C 1
ATOM 1487 O O . ILE A 1 187 ? 3.799 -2.681 -15.917 1.00 84.31 187 ILE A O 1
ATOM 1491 N N . GLU A 1 188 ? 5.754 -2.645 -14.822 1.00 81.69 188 GLU A N 1
ATOM 1492 C CA . GLU A 1 188 ? 6.119 -1.286 -15.244 1.00 81.69 188 GLU A CA 1
ATOM 1493 C C . GLU A 1 188 ? 6.203 -1.167 -16.768 1.00 81.69 188 GLU A C 1
ATOM 1495 O O . GLU A 1 188 ? 5.694 -0.202 -17.341 1.00 81.69 188 GLU A O 1
ATOM 1500 N N . MET A 1 189 ? 6.779 -2.166 -17.441 1.00 72.75 189 MET A N 1
ATOM 1501 C CA . MET A 1 189 ? 6.814 -2.233 -18.903 1.00 72.75 189 MET A CA 1
ATOM 1502 C C . MET A 1 189 ? 5.400 -2.223 -19.508 1.00 72.75 189 MET A C 1
ATOM 1504 O O . MET A 1 189 ? 5.138 -1.437 -20.418 1.00 72.75 189 MET A O 1
ATOM 1508 N N . TYR A 1 190 ? 4.482 -3.045 -18.986 1.00 72.75 190 TYR A N 1
ATOM 1509 C CA . TYR A 1 190 ? 3.095 -3.092 -19.466 1.00 72.75 190 TYR A CA 1
ATOM 1510 C C . TYR A 1 190 ? 2.337 -1.784 -19.203 1.00 72.75 190 TYR A C 1
ATOM 1512 O O . TYR A 1 190 ? 1.669 -1.280 -20.101 1.00 72.75 190 TYR A O 1
ATOM 1520 N N . LEU A 1 191 ? 2.471 -1.198 -18.010 1.00 71.69 191 LEU A N 1
ATOM 1521 C CA . LEU A 1 191 ? 1.770 0.039 -17.643 1.00 71.69 191 LEU A CA 1
ATOM 1522 C C . LEU A 1 191 ? 2.277 1.264 -18.411 1.00 71.69 191 LEU A C 1
ATOM 1524 O O . LEU A 1 191 ? 1.500 2.163 -18.719 1.00 71.69 191 LEU A O 1
ATOM 1528 N N . THR A 1 192 ? 3.570 1.309 -18.735 1.00 67.19 192 THR A N 1
ATOM 1529 C CA . THR A 1 192 ? 4.167 2.429 -19.483 1.00 67.19 192 THR A CA 1
ATOM 1530 C C . THR A 1 192 ? 4.057 2.272 -20.999 1.00 67.19 192 THR A C 1
ATOM 1532 O O . THR A 1 192 ? 4.467 3.175 -21.729 1.00 67.19 192 THR A O 1
ATOM 1535 N N . ASN A 1 193 ? 3.511 1.149 -21.483 1.00 61.22 193 ASN A N 1
ATOM 1536 C CA . ASN A 1 193 ? 3.433 0.799 -22.904 1.00 61.22 193 ASN A CA 1
ATOM 1537 C C . ASN A 1 193 ? 4.806 0.860 -23.612 1.00 61.22 193 ASN A C 1
ATOM 1539 O O . ASN A 1 193 ? 4.900 1.096 -24.817 1.00 61.22 193 ASN A O 1
ATOM 1543 N N . ARG A 1 194 ? 5.889 0.687 -22.841 1.00 52.31 194 ARG A N 1
ATOM 1544 C CA . ARG A 1 194 ? 7.271 0.720 -23.324 1.00 52.31 194 ARG A CA 1
ATOM 1545 C C . ARG A 1 194 ? 7.663 -0.676 -23.777 1.00 52.31 194 ARG A C 1
ATOM 1547 O O . ARG A 1 194 ? 7.402 -1.661 -23.089 1.00 52.31 194 ARG A O 1
ATOM 1554 N N . SER A 1 195 ? 8.326 -0.786 -24.923 1.00 53.69 195 SER A N 1
ATOM 1555 C CA . SER A 1 195 ? 8.902 -2.067 -25.321 1.00 53.69 195 SER A CA 1
ATOM 1556 C C . SER A 1 195 ? 10.071 -2.415 -24.387 1.00 53.69 195 SER A C 1
ATOM 1558 O O . SER A 1 195 ? 10.715 -1.526 -23.824 1.00 53.69 195 SER A O 1
ATOM 1560 N N . ARG A 1 196 ? 10.420 -3.707 -24.249 1.00 48.03 196 ARG A N 1
ATOM 1561 C CA . ARG A 1 196 ? 11.661 -4.111 -23.548 1.00 48.03 196 ARG A CA 1
ATOM 1562 C C . ARG A 1 196 ? 12.877 -3.324 -24.055 1.00 48.03 196 ARG A C 1
ATOM 1564 O O . ARG A 1 196 ? 13.768 -3.021 -23.274 1.00 48.03 196 ARG A O 1
ATOM 1571 N N . ALA A 1 197 ? 12.918 -2.988 -25.345 1.00 46.22 197 ALA A N 1
ATOM 1572 C CA . ALA A 1 197 ? 14.024 -2.240 -25.931 1.00 46.22 197 ALA A CA 1
ATOM 1573 C C . ALA A 1 197 ? 14.151 -0.813 -25.364 1.00 46.22 197 ALA A C 1
ATOM 1575 O O . ALA A 1 197 ? 15.277 -0.353 -25.194 1.00 46.22 197 ALA A O 1
ATOM 1576 N N . ASP A 1 198 ? 13.044 -0.159 -25.005 1.00 48.16 198 ASP A N 1
ATOM 1577 C CA . ASP A 1 198 ? 13.042 1.233 -24.537 1.00 48.16 198 ASP A CA 1
ATOM 1578 C C . ASP A 1 198 ? 13.564 1.350 -23.095 1.00 48.16 198 ASP A C 1
ATOM 1580 O O . ASP A 1 198 ? 14.426 2.181 -22.818 1.00 48.16 198 ASP A O 1
ATOM 1584 N N . LEU A 1 199 ? 13.155 0.444 -22.198 1.00 47.84 199 LEU A N 1
ATOM 1585 C CA . LEU A 1 199 ? 13.648 0.379 -20.809 1.00 47.84 199 LEU A CA 1
ATOM 1586 C C . LEU A 1 199 ? 15.146 0.049 -20.719 1.00 47.84 199 LEU A C 1
ATOM 1588 O O . LEU A 1 199 ? 15.862 0.614 -19.893 1.00 47.84 199 LEU A O 1
ATOM 1592 N N . PHE A 1 200 ? 15.642 -0.841 -21.585 1.00 48.72 200 PHE A N 1
ATOM 1593 C CA . PHE A 1 200 ? 17.071 -1.170 -21.633 1.00 48.72 200 PHE A CA 1
ATOM 1594 C C . PHE A 1 200 ? 17.910 -0.124 -22.382 1.00 48.72 200 PHE A C 1
ATOM 1596 O O . PHE A 1 200 ? 19.129 -0.101 -22.216 1.00 48.72 200 PHE A O 1
ATOM 1603 N N . SER A 1 201 ? 17.289 0.750 -23.181 1.00 48.31 201 SER A N 1
ATOM 1604 C CA . SER A 1 201 ? 17.997 1.822 -23.892 1.00 48.31 201 SER A CA 1
ATOM 1605 C C . SER A 1 201 ? 18.428 2.979 -22.983 1.00 48.31 201 SER A C 1
ATOM 1607 O O . SER A 1 201 ? 19.428 3.630 -23.287 1.00 48.31 201 SER A O 1
ATOM 1609 N N . GLU A 1 202 ? 17.729 3.190 -21.860 1.00 48.06 202 GLU A N 1
ATOM 1610 C CA . GLU A 1 202 ? 17.976 4.299 -20.924 1.00 48.06 202 GLU A CA 1
ATOM 1611 C C . GLU A 1 202 ? 19.099 4.016 -19.904 1.00 48.06 202 GLU A C 1
ATOM 1613 O O . GLU A 1 202 ? 19.633 4.954 -19.319 1.00 48.06 202 GLU A O 1
ATOM 1618 N N . LYS A 1 203 ? 19.531 2.758 -19.717 1.00 55.28 203 LYS A N 1
ATOM 1619 C CA . LYS A 1 203 ? 20.642 2.393 -18.808 1.00 55.28 203 LYS A CA 1
ATOM 1620 C C . LYS A 1 203 ? 21.849 1.850 -19.570 1.00 55.28 203 LYS A C 1
ATOM 1622 O O . LYS A 1 203 ? 22.225 0.685 -19.417 1.00 55.28 203 LYS A O 1
ATOM 1627 N N . LYS A 1 204 ? 22.456 2.685 -20.412 1.00 65.12 204 LYS A N 1
ATOM 1628 C CA . LYS A 1 204 ? 23.773 2.378 -20.984 1.00 65.12 204 LYS A CA 1
ATOM 1629 C C . LYS A 1 204 ? 24.854 2.850 -20.026 1.00 65.12 204 LYS A C 1
ATOM 1631 O O . LYS A 1 204 ? 24.882 4.019 -19.668 1.00 65.12 204 LYS A O 1
ATOM 1636 N N . ILE A 1 205 ? 25.748 1.946 -19.653 1.00 78.31 205 ILE A N 1
ATOM 1637 C CA . ILE A 1 205 ? 26.951 2.259 -18.892 1.00 78.31 205 ILE A CA 1
ATOM 1638 C C . ILE A 1 205 ? 27.952 2.875 -19.879 1.00 78.31 205 ILE A C 1
ATOM 1640 O O . ILE A 1 205 ? 28.375 2.177 -20.814 1.00 78.31 205 ILE A O 1
ATOM 1644 N N . PRO A 1 206 ? 28.309 4.164 -19.733 1.00 79.88 206 PRO A N 1
ATOM 1645 C CA . PRO A 1 206 ? 29.373 4.756 -20.525 1.00 79.88 206 PRO A CA 1
ATOM 1646 C C . PRO A 1 206 ? 30.706 4.108 -20.144 1.00 79.88 206 PRO A C 1
ATOM 1648 O O . PRO A 1 206 ? 31.072 4.045 -18.973 1.00 79.88 206 PRO A O 1
ATOM 1651 N N . VAL A 1 207 ? 31.440 3.617 -21.138 1.00 84.81 207 VAL A N 1
ATOM 1652 C CA . VAL A 1 207 ? 32.772 3.038 -20.957 1.00 84.81 207 VAL A CA 1
ATOM 1653 C C . VAL A 1 207 ? 33.776 3.915 -21.686 1.00 84.81 207 VAL A C 1
ATOM 1655 O O . VAL A 1 207 ? 33.723 4.065 -22.911 1.00 84.81 207 VAL A O 1
ATOM 1658 N N . PHE A 1 208 ? 34.681 4.493 -20.903 1.00 86.25 208 PHE A N 1
ATOM 1659 C CA . PHE A 1 208 ? 35.789 5.309 -21.377 1.00 86.25 208 PHE A CA 1
ATOM 1660 C C . PHE A 1 208 ? 37.006 4.423 -21.624 1.00 86.25 208 PHE A C 1
ATOM 1662 O O . PHE A 1 208 ? 37.291 3.498 -20.864 1.00 86.25 208 PHE A O 1
ATOM 1669 N N . THR A 1 209 ? 37.721 4.711 -22.701 1.00 87.38 209 THR A N 1
ATOM 1670 C CA . THR A 1 209 ? 38.889 3.953 -23.151 1.00 87.38 209 THR A CA 1
ATOM 1671 C C . THR A 1 209 ? 39.988 4.920 -23.541 1.00 87.38 209 THR A C 1
ATOM 1673 O O . THR A 1 209 ? 39.689 6.035 -23.967 1.00 87.38 209 THR A O 1
ATOM 1676 N N . GLU A 1 210 ? 41.235 4.472 -23.466 1.00 89.69 210 GLU A N 1
ATOM 1677 C CA . GLU A 1 210 ? 42.371 5.328 -23.793 1.00 89.69 210 GLU A CA 1
ATOM 1678 C C . GLU A 1 210 ? 42.387 5.753 -25.265 1.00 89.69 210 GLU A C 1
ATOM 1680 O O . GLU A 1 210 ? 42.493 6.938 -25.587 1.00 89.69 210 GLU A O 1
ATOM 1685 N N . ASP A 1 211 ? 42.202 4.783 -26.155 1.00 89.81 211 ASP A N 1
ATOM 1686 C CA . ASP A 1 211 ? 42.321 4.953 -27.594 1.00 89.81 211 ASP A CA 1
ATOM 1687 C C . ASP A 1 211 ? 41.368 4.025 -28.369 1.00 89.81 211 ASP A C 1
ATOM 1689 O O . ASP A 1 211 ? 40.515 3.322 -27.812 1.00 89.81 211 ASP A O 1
ATOM 1693 N N . GLU A 1 212 ? 41.495 4.051 -29.695 1.00 90.12 212 GLU A N 1
ATOM 1694 C CA . GLU A 1 212 ? 40.727 3.201 -30.601 1.00 90.12 212 GLU A CA 1
ATOM 1695 C C . GLU A 1 212 ? 41.082 1.710 -30.458 1.00 90.12 212 GLU A C 1
ATOM 1697 O O . GLU A 1 212 ? 40.195 0.856 -30.557 1.00 90.12 212 GLU A O 1
ATOM 1702 N N . GLU A 1 213 ? 42.347 1.378 -30.183 1.00 90.00 213 GLU A N 1
ATOM 1703 C CA . GLU A 1 213 ? 42.808 -0.008 -30.053 1.00 90.00 213 GLU A CA 1
ATOM 1704 C C . GLU A 1 213 ? 42.166 -0.690 -28.836 1.00 90.00 213 GLU A C 1
ATOM 1706 O O . GLU A 1 213 ? 41.634 -1.800 -28.945 1.00 90.00 213 GLU A O 1
ATOM 1711 N N . ALA A 1 214 ? 42.096 0.010 -27.703 1.00 89.81 214 ALA A N 1
ATOM 1712 C CA . ALA A 1 214 ? 41.397 -0.434 -26.505 1.00 89.81 214 ALA A CA 1
ATOM 1713 C C . ALA A 1 214 ? 39.892 -0.623 -26.759 1.00 89.81 214 ALA A C 1
ATOM 1715 O O . ALA A 1 214 ? 39.317 -1.638 -26.347 1.00 89.81 214 ALA A O 1
ATOM 1716 N N . ARG A 1 215 ? 39.241 0.294 -27.498 1.00 92.06 215 ARG A N 1
ATOM 1717 C CA . ARG A 1 215 ? 37.834 0.108 -27.917 1.00 92.06 215 ARG A CA 1
ATOM 1718 C C . ARG A 1 215 ? 37.670 -1.143 -28.763 1.00 92.06 215 ARG A C 1
ATOM 1720 O O . ARG A 1 215 ? 36.720 -1.899 -28.554 1.00 92.06 215 ARG A O 1
ATOM 1727 N N . CYS A 1 216 ? 38.569 -1.363 -29.717 1.00 90.69 216 CYS A N 1
ATOM 1728 C CA . CYS A 1 216 ? 38.545 -2.527 -30.593 1.00 90.69 216 CYS A CA 1
ATOM 1729 C C . CYS A 1 216 ? 38.656 -3.830 -29.787 1.00 90.69 216 CYS A C 1
ATOM 1731 O O . CYS A 1 216 ? 37.818 -4.725 -29.935 1.00 90.69 216 CYS A O 1
ATOM 1733 N N . LEU A 1 217 ? 39.611 -3.900 -28.856 1.00 92.75 217 LEU A N 1
ATOM 1734 C CA . LEU A 1 217 ? 39.797 -5.049 -27.972 1.00 92.75 217 LEU A CA 1
ATOM 1735 C C . LEU A 1 217 ? 38.541 -5.347 -27.142 1.00 92.75 217 LEU A C 1
ATOM 1737 O O . LEU A 1 217 ? 38.075 -6.487 -27.104 1.00 92.75 217 LEU A O 1
ATOM 1741 N N . ILE A 1 218 ? 37.944 -4.324 -26.524 1.00 89.38 218 ILE A N 1
ATOM 1742 C CA . ILE A 1 218 ? 36.725 -4.477 -25.718 1.00 89.38 218 ILE A CA 1
ATOM 1743 C C . ILE A 1 218 ? 35.554 -4.969 -26.577 1.00 89.38 218 ILE A C 1
ATOM 1745 O O . ILE A 1 218 ? 34.818 -5.864 -26.157 1.00 89.38 218 ILE A O 1
ATOM 1749 N N . ARG A 1 219 ? 35.394 -4.459 -27.808 1.00 89.25 219 ARG A N 1
ATOM 1750 C CA . ARG A 1 219 ? 34.362 -4.950 -28.740 1.00 89.25 219 ARG A CA 1
ATOM 1751 C C . ARG A 1 219 ? 34.544 -6.432 -29.057 1.00 89.25 219 ARG A C 1
ATOM 1753 O O . ARG A 1 219 ? 33.551 -7.162 -29.108 1.00 89.25 219 ARG A O 1
ATOM 1760 N N . LEU A 1 220 ? 35.783 -6.886 -29.251 1.00 90.44 220 LEU A N 1
ATOM 1761 C CA . LEU A 1 220 ? 36.093 -8.294 -29.507 1.00 90.44 220 LEU A CA 1
ATOM 1762 C C . LEU A 1 220 ? 35.787 -9.172 -28.287 1.00 90.44 220 LEU A C 1
ATOM 1764 O O . LEU A 1 220 ? 35.139 -10.208 -28.439 1.00 90.44 220 LEU A O 1
ATOM 1768 N N . LEU A 1 221 ? 36.169 -8.731 -27.085 1.00 89.25 221 LEU A N 1
ATOM 1769 C CA . LEU A 1 221 ? 35.881 -9.436 -25.832 1.00 89.25 221 LEU A CA 1
ATOM 1770 C C . LEU A 1 221 ? 34.375 -9.561 -25.581 1.00 89.25 221 LEU A C 1
ATOM 1772 O O . LEU A 1 221 ? 33.885 -10.666 -25.360 1.00 89.25 221 LEU A O 1
ATOM 1776 N N . ILE A 1 222 ? 33.622 -8.460 -25.693 1.00 86.94 222 ILE A N 1
ATOM 1777 C CA . ILE A 1 222 ? 32.156 -8.466 -25.553 1.00 86.94 222 ILE A CA 1
ATOM 1778 C C . ILE A 1 222 ? 31.534 -9.413 -26.582 1.00 86.94 222 ILE A C 1
ATOM 1780 O O . ILE A 1 222 ? 30.677 -10.226 -26.243 1.00 86.94 222 ILE A O 1
ATOM 1784 N N . SER A 1 223 ? 31.983 -9.351 -27.837 1.00 86.12 223 SER A N 1
ATOM 1785 C CA . SER A 1 223 ? 31.465 -10.210 -28.908 1.00 86.12 223 SER A CA 1
ATOM 1786 C C . SER A 1 223 ? 31.741 -11.693 -28.665 1.00 86.12 223 SER A C 1
ATOM 1788 O O . SER A 1 223 ? 30.936 -12.535 -29.060 1.00 86.12 223 SER A O 1
ATOM 1790 N N . HIS A 1 224 ? 32.870 -12.022 -28.038 1.00 87.69 224 HIS A N 1
ATOM 1791 C CA . HIS A 1 224 ? 33.216 -13.388 -27.664 1.00 87.69 224 HIS A CA 1
ATOM 1792 C C . HIS A 1 224 ? 32.383 -13.875 -26.468 1.00 87.69 224 HIS A C 1
ATOM 1794 O O . HIS A 1 224 ? 31.783 -14.947 -26.539 1.00 87.69 224 HIS A O 1
ATOM 1800 N N . LEU A 1 225 ? 32.261 -13.057 -25.417 1.00 83.12 225 LEU A N 1
ATOM 1801 C CA . LEU A 1 225 ? 31.474 -13.368 -24.219 1.00 83.12 225 LEU A CA 1
ATOM 1802 C C . LEU A 1 225 ? 29.989 -13.565 -24.539 1.00 83.12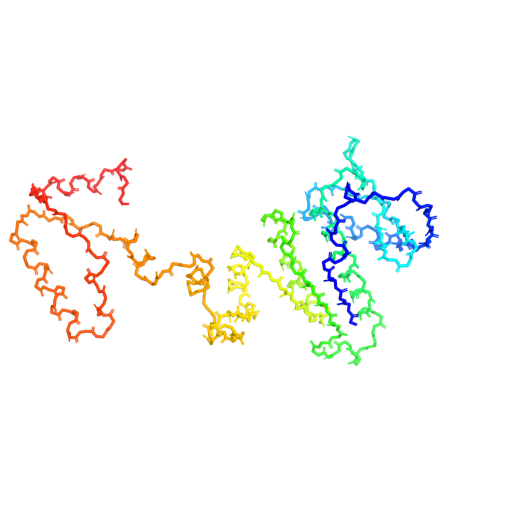 225 LEU A C 1
ATOM 1804 O O . LEU A 1 225 ? 29.403 -14.554 -24.107 1.00 83.12 225 LEU A O 1
ATOM 1808 N N . CYS A 1 226 ? 29.410 -12.705 -25.383 1.00 80.69 226 CYS A N 1
ATOM 1809 C CA . CYS A 1 226 ? 28.032 -12.842 -25.865 1.00 80.69 226 CYS A CA 1
ATOM 1810 C C . CYS A 1 226 ? 27.769 -14.154 -26.628 1.00 80.69 226 CYS A C 1
ATOM 1812 O O . CYS A 1 226 ? 26.610 -14.496 -26.837 1.00 80.69 226 CYS A O 1
ATOM 1814 N N . LYS A 1 227 ? 28.810 -14.848 -27.116 1.00 81.06 227 LYS A N 1
ATOM 1815 C CA . LYS A 1 227 ? 28.683 -16.104 -27.877 1.00 81.06 227 LYS A CA 1
ATOM 1816 C C . LYS A 1 227 ? 28.939 -17.356 -27.042 1.00 81.06 227 LYS A C 1
ATOM 1818 O O . LYS A 1 227 ? 28.463 -18.415 -27.433 1.00 81.06 227 LYS A O 1
ATOM 1823 N N . GLN A 1 228 ? 29.738 -17.266 -25.977 1.00 77.25 228 GLN A N 1
ATOM 1824 C CA . GLN A 1 228 ? 30.238 -18.443 -25.255 1.00 77.25 228 GLN A CA 1
ATOM 1825 C C . GLN A 1 228 ? 29.748 -18.572 -23.812 1.00 77.25 228 GLN A C 1
ATOM 1827 O O . GLN A 1 228 ? 29.822 -19.671 -23.269 1.00 77.25 228 GLN A O 1
ATOM 1832 N N . ALA A 1 229 ? 29.275 -17.494 -23.185 1.00 70.81 229 ALA A N 1
ATOM 1833 C CA . ALA A 1 229 ? 28.929 -17.503 -21.769 1.00 70.81 229 ALA A CA 1
ATOM 1834 C C . ALA A 1 229 ? 27.429 -17.270 -21.552 1.00 70.81 229 ALA A C 1
ATOM 1836 O O . ALA A 1 229 ? 26.896 -16.197 -21.857 1.00 70.81 229 ALA A O 1
ATOM 1837 N N . ASP A 1 230 ? 26.761 -18.267 -20.969 1.00 61.09 230 ASP A N 1
ATOM 1838 C CA . ASP A 1 230 ? 25.377 -18.138 -20.522 1.00 61.09 230 ASP A CA 1
ATOM 1839 C C . ASP A 1 230 ? 25.257 -16.974 -19.523 1.00 61.09 230 ASP A C 1
ATOM 1841 O O . ASP A 1 230 ? 26.028 -16.859 -18.571 1.00 61.09 230 ASP A O 1
ATOM 1845 N N . GLY A 1 231 ? 24.308 -16.069 -19.777 1.00 66.69 231 GLY A N 1
ATOM 1846 C CA . GLY A 1 231 ? 24.101 -14.842 -18.995 1.00 66.69 231 GLY A CA 1
ATOM 1847 C C . GLY A 1 231 ? 24.665 -13.556 -19.617 1.00 66.69 231 GLY A C 1
ATOM 1848 O O . GLY A 1 231 ? 24.245 -12.473 -19.219 1.00 66.69 231 GLY A O 1
ATOM 1849 N N . PHE A 1 232 ? 25.526 -13.632 -20.642 1.00 70.94 232 PHE A N 1
ATOM 1850 C CA . PHE A 1 232 ? 26.138 -12.446 -21.276 1.00 70.94 232 PHE A CA 1
ATOM 1851 C C . PHE A 1 232 ? 25.527 -12.049 -22.629 1.00 70.94 232 PHE A C 1
ATOM 1853 O O . PHE A 1 232 ? 25.947 -11.063 -23.232 1.00 70.94 232 PHE A O 1
ATOM 1860 N N . ASN A 1 233 ? 24.486 -12.748 -23.086 1.00 68.81 233 ASN A N 1
ATOM 1861 C CA . ASN A 1 233 ? 23.864 -12.585 -24.413 1.00 68.81 233 ASN A CA 1
ATOM 1862 C C . ASN A 1 233 ? 23.340 -11.166 -24.723 1.00 68.81 233 ASN A C 1
ATOM 1864 O O . ASN A 1 233 ? 23.038 -10.841 -25.874 1.00 68.81 233 ASN A O 1
ATOM 1868 N N . HIS A 1 234 ? 23.204 -10.312 -23.708 1.00 67.00 234 HIS A N 1
ATOM 1869 C CA . HIS A 1 234 ? 22.699 -8.945 -23.840 1.00 67.00 234 HIS A CA 1
ATOM 1870 C C . HIS A 1 234 ? 23.720 -7.867 -23.457 1.00 67.00 234 HIS A C 1
ATOM 1872 O O . HIS A 1 234 ? 23.395 -6.687 -23.552 1.00 67.00 234 HIS A O 1
ATOM 1878 N N . LEU A 1 235 ? 24.964 -8.231 -23.114 1.00 71.94 235 LEU A N 1
ATOM 1879 C CA . LEU A 1 235 ? 25.995 -7.302 -22.628 1.00 71.94 235 LEU A CA 1
ATOM 1880 C C . LEU A 1 235 ? 26.227 -6.112 -23.579 1.00 71.94 235 LEU A C 1
ATOM 1882 O O . LEU A 1 235 ? 26.322 -4.968 -23.141 1.00 71.94 235 LEU A O 1
ATOM 1886 N N . ASN A 1 236 ? 26.219 -6.359 -24.892 1.00 71.12 236 ASN A N 1
ATOM 1887 C CA . ASN A 1 236 ? 26.413 -5.323 -25.914 1.00 71.12 236 ASN A CA 1
ATOM 1888 C C . ASN A 1 236 ? 25.304 -4.246 -25.932 1.00 71.12 236 ASN A C 1
ATOM 1890 O O . ASN A 1 236 ? 25.481 -3.184 -26.516 1.00 71.12 236 ASN A O 1
ATOM 1894 N N . ARG A 1 237 ? 24.142 -4.510 -25.318 1.00 67.31 237 ARG A N 1
ATOM 1895 C CA . ARG A 1 237 ? 23.033 -3.545 -25.219 1.00 67.31 237 ARG A CA 1
ATOM 1896 C C . ARG A 1 23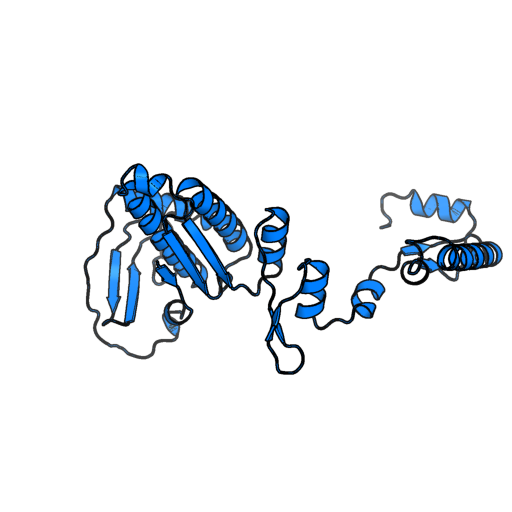7 ? 23.179 -2.597 -24.028 1.00 67.31 237 ARG A C 1
ATOM 1898 O O . ARG A 1 237 ? 22.579 -1.528 -24.050 1.00 67.31 237 ARG A O 1
ATOM 1905 N N . HIS A 1 238 ? 23.986 -2.972 -23.036 1.00 72.62 238 HIS A N 1
ATOM 1906 C CA . HIS A 1 238 ? 24.179 -2.220 -21.795 1.00 72.62 238 HIS A CA 1
ATOM 1907 C C . HIS A 1 238 ? 25.453 -1.373 -21.784 1.00 72.62 238 HIS A C 1
ATOM 1909 O O . HIS A 1 238 ? 25.591 -0.518 -20.921 1.00 72.62 238 HIS A O 1
ATOM 1915 N N . ILE A 1 239 ? 26.381 -1.587 -22.719 1.00 80.19 239 ILE A N 1
ATOM 1916 C CA . ILE A 1 239 ? 27.661 -0.873 -22.771 1.00 80.19 239 ILE A CA 1
ATOM 1917 C C . ILE A 1 239 ? 27.640 0.152 -23.905 1.00 80.19 239 ILE A C 1
ATOM 1919 O O . ILE A 1 239 ? 27.348 -0.182 -25.054 1.00 80.19 239 ILE A O 1
ATOM 1923 N N . HIS A 1 240 ? 28.000 1.397 -23.598 1.00 84.62 240 HIS A N 1
ATOM 1924 C CA . HIS A 1 240 ? 28.244 2.438 -24.590 1.00 84.62 240 HIS A CA 1
ATOM 1925 C C . HIS A 1 240 ? 29.717 2.848 -24.570 1.00 84.62 240 HIS A C 1
ATOM 1927 O O . HIS A 1 240 ? 30.162 3.539 -23.661 1.00 84.62 240 HIS A O 1
ATOM 1933 N N . LEU A 1 241 ? 30.475 2.416 -25.580 1.00 85.50 241 LEU A N 1
ATOM 1934 C CA . LEU A 1 241 ? 31.862 2.846 -25.765 1.00 85.50 241 LEU A CA 1
ATOM 1935 C C . LEU A 1 241 ? 31.880 4.274 -26.306 1.00 85.50 241 LEU A C 1
ATOM 1937 O O . LEU A 1 241 ? 31.390 4.509 -27.413 1.00 85.50 241 LEU A O 1
ATOM 1941 N N . ILE A 1 242 ? 32.445 5.195 -25.529 1.00 84.88 242 ILE A N 1
ATOM 1942 C CA . ILE A 1 242 ? 32.549 6.605 -25.905 1.00 84.88 242 ILE A CA 1
ATOM 1943 C C . ILE A 1 242 ? 33.627 6.763 -26.972 1.00 84.88 242 ILE A C 1
ATOM 1945 O O . ILE A 1 242 ? 34.739 6.253 -26.833 1.00 84.88 242 ILE A O 1
ATOM 1949 N N . ASP A 1 243 ? 33.289 7.478 -28.042 1.00 81.19 243 ASP A N 1
ATOM 1950 C CA . ASP A 1 243 ? 34.222 7.761 -29.126 1.00 81.19 243 ASP A CA 1
ATOM 1951 C C . ASP A 1 243 ? 35.069 8.990 -28.776 1.00 81.19 243 ASP A C 1
ATOM 1953 O O . ASP A 1 243 ? 34.706 10.134 -29.046 1.00 81.19 243 ASP A O 1
ATOM 1957 N N . GLY A 1 244 ? 36.171 8.747 -28.071 1.00 81.12 244 GLY A N 1
ATOM 1958 C CA . GLY A 1 244 ? 37.112 9.776 -27.647 1.00 81.12 244 GLY A CA 1
ATOM 1959 C C . GLY A 1 244 ? 38.420 9.158 -27.171 1.00 81.12 244 GLY A C 1
ATOM 1960 O O . GLY A 1 244 ? 38.421 8.065 -26.612 1.00 81.12 244 GLY A O 1
ATOM 1961 N N . ASN A 1 245 ? 39.538 9.838 -27.414 1.00 84.00 245 ASN A N 1
ATOM 1962 C CA . ASN A 1 245 ? 40.851 9.379 -26.965 1.00 84.00 245 ASN A CA 1
ATOM 1963 C C . ASN A 1 245 ? 41.261 10.207 -25.748 1.00 84.00 245 ASN A C 1
ATOM 1965 O O . ASN A 1 245 ? 41.373 11.431 -25.836 1.00 84.00 245 ASN A O 1
ATOM 1969 N N . LEU A 1 246 ? 41.437 9.545 -24.611 1.00 81.56 246 LEU A N 1
ATOM 1970 C CA . LEU A 1 246 ? 41.717 10.168 -23.322 1.00 81.56 246 LEU A CA 1
ATOM 1971 C C . LEU A 1 246 ? 42.870 9.411 -22.674 1.00 81.56 246 LEU A C 1
ATOM 1973 O O . LEU A 1 246 ? 42.739 8.225 -22.415 1.00 81.56 246 LEU A O 1
ATOM 1977 N N . GLY A 1 247 ? 43.984 10.077 -22.370 1.00 83.12 247 GLY A N 1
ATOM 1978 C CA . GLY A 1 247 ? 45.105 9.409 -21.700 1.00 83.12 247 GLY A CA 1
ATOM 1979 C C . GLY A 1 247 ? 44.667 8.737 -20.391 1.00 83.12 247 GLY A C 1
ATOM 1980 O O . GLY A 1 247 ? 43.849 9.295 -19.655 1.00 83.12 247 GLY A O 1
ATOM 1981 N N . GLY A 1 248 ? 45.211 7.556 -20.084 1.00 80.12 248 GLY A N 1
ATOM 1982 C CA . GLY A 1 248 ? 44.785 6.755 -18.927 1.00 80.12 248 GLY A CA 1
ATOM 1983 C C . GLY A 1 248 ? 44.840 7.501 -17.586 1.00 80.12 248 GLY A C 1
ATOM 1984 O O . GLY A 1 248 ? 43.933 7.367 -16.763 1.00 80.12 248 GLY A O 1
ATOM 1985 N N . ASP A 1 249 ? 45.840 8.365 -17.395 1.00 81.88 249 ASP A N 1
ATOM 1986 C CA . ASP A 1 249 ? 45.959 9.220 -16.206 1.00 81.88 249 ASP A CA 1
ATOM 1987 C C . ASP A 1 249 ? 44.821 10.245 -16.106 1.00 81.88 249 ASP A C 1
ATOM 1989 O O . ASP A 1 249 ? 44.304 10.506 -15.018 1.00 81.88 249 ASP A O 1
ATOM 1993 N N . VAL A 1 250 ? 44.376 10.778 -17.248 1.00 80.88 250 VAL A N 1
ATOM 1994 C CA . VAL A 1 250 ? 43.258 11.726 -17.328 1.00 80.88 250 VAL A CA 1
ATOM 1995 C C . VAL A 1 250 ? 41.953 11.021 -16.976 1.00 80.88 250 VAL A C 1
ATOM 1997 O O . VAL A 1 250 ? 41.224 11.516 -16.121 1.00 80.88 250 VAL A O 1
ATOM 2000 N N . ILE A 1 251 ? 41.694 9.835 -17.541 1.00 81.31 251 ILE A N 1
ATOM 2001 C CA . ILE A 1 251 ? 40.519 9.018 -17.190 1.00 81.31 251 ILE A CA 1
ATOM 2002 C C . ILE A 1 251 ? 40.525 8.705 -15.686 1.00 81.31 251 ILE A C 1
ATOM 2004 O O . ILE A 1 251 ? 39.535 8.935 -14.998 1.00 81.31 251 ILE A O 1
ATOM 2008 N N . SER A 1 252 ? 41.657 8.240 -15.151 1.00 80.06 252 SER A N 1
ATOM 2009 C CA . SER A 1 252 ? 41.808 7.910 -13.727 1.00 80.06 252 SER A CA 1
ATOM 2010 C C . SER A 1 252 ? 41.550 9.113 -12.820 1.00 80.06 252 SER A C 1
ATOM 2012 O O . SER A 1 252 ? 40.921 8.969 -11.775 1.00 80.06 252 SER A O 1
ATOM 2014 N N . SER A 1 253 ? 42.012 10.303 -13.214 1.00 80.44 253 SER A N 1
ATOM 2015 C CA . SER A 1 253 ? 41.767 11.537 -12.463 1.00 80.44 253 SER A CA 1
ATOM 2016 C C . SER A 1 253 ? 40.298 11.975 -12.507 1.00 80.44 253 SER A C 1
ATOM 2018 O O . SER A 1 253 ? 39.755 12.355 -11.475 1.00 80.44 253 SER A O 1
ATOM 2020 N N . LEU A 1 254 ? 39.635 11.831 -13.659 1.00 79.62 254 LEU A N 1
ATOM 2021 C CA . LEU A 1 254 ? 38.246 12.242 -13.882 1.00 79.62 254 LEU A CA 1
ATOM 2022 C C . LEU A 1 254 ? 37.245 11.429 -13.046 1.00 79.62 254 LEU A C 1
ATOM 2024 O O . LEU A 1 254 ? 36.248 11.974 -12.591 1.00 79.62 254 LEU A O 1
ATOM 2028 N N . PHE A 1 255 ? 37.540 10.151 -12.789 1.00 74.31 255 PHE A N 1
ATOM 2029 C CA . PHE A 1 255 ? 36.716 9.263 -11.953 1.00 74.31 255 PHE A CA 1
ATOM 2030 C C . PHE A 1 255 ? 37.111 9.233 -10.468 1.00 74.31 255 PHE A C 1
ATOM 2032 O O . PHE A 1 255 ? 36.484 8.527 -9.679 1.00 74.31 255 PHE A O 1
ATOM 2039 N N . LYS A 1 256 ? 38.158 9.967 -10.075 1.00 77.12 256 LYS A N 1
ATOM 2040 C CA . LYS A 1 256 ? 38.550 10.166 -8.668 1.00 77.12 256 LYS A CA 1
ATOM 2041 C C . LYS A 1 256 ? 38.043 11.489 -8.093 1.00 77.12 256 LYS A C 1
ATOM 2043 O O . LYS A 1 256 ? 38.241 11.736 -6.906 1.00 77.12 256 LYS A O 1
ATOM 2048 N N . ASP A 1 257 ? 37.441 12.334 -8.922 1.00 71.12 257 ASP A N 1
ATOM 2049 C CA . ASP A 1 257 ? 36.873 13.615 -8.517 1.00 71.12 257 ASP A CA 1
ATOM 2050 C C . ASP A 1 257 ? 35.482 13.404 -7.893 1.00 71.12 257 ASP A C 1
ATOM 2052 O O . ASP A 1 257 ? 34.577 12.878 -8.539 1.00 71.12 257 ASP A O 1
ATOM 2056 N N . GLU A 1 258 ? 35.310 13.799 -6.628 1.00 58.88 258 GLU A N 1
ATOM 2057 C CA . GLU A 1 258 ? 34.066 13.619 -5.859 1.00 58.88 258 GLU A CA 1
ATOM 2058 C C . GLU A 1 258 ? 32.883 14.450 -6.392 1.00 58.88 258 GLU A C 1
ATOM 2060 O O . GLU A 1 258 ? 31.738 14.188 -6.019 1.00 58.88 258 GLU A O 1
ATOM 2065 N N . TYR A 1 259 ? 33.131 15.444 -7.254 1.00 66.06 259 TYR A N 1
ATOM 2066 C CA . TYR A 1 259 ? 32.101 16.360 -7.760 1.00 66.06 259 TYR A CA 1
ATOM 2067 C C . TYR A 1 259 ? 31.589 16.014 -9.164 1.00 66.06 259 TYR A C 1
ATOM 2069 O O . TYR A 1 259 ? 30.664 16.670 -9.654 1.00 66.06 259 TYR A O 1
ATOM 2077 N N . LEU A 1 260 ? 32.154 14.994 -9.817 1.00 51.03 260 LEU A N 1
ATOM 2078 C CA . LEU A 1 260 ? 31.672 14.495 -11.103 1.00 51.03 260 LEU A CA 1
ATOM 2079 C C . LEU A 1 260 ? 30.703 13.319 -10.881 1.00 51.03 260 LEU A C 1
ATOM 2081 O O . LEU A 1 260 ? 31.075 12.340 -10.235 1.00 51.03 260 LEU A O 1
ATOM 2085 N N . PRO A 1 261 ? 29.461 13.374 -11.399 1.00 46.38 261 PRO A N 1
ATOM 2086 C CA . PRO A 1 261 ? 28.549 12.242 -11.306 1.00 46.38 261 PRO A CA 1
ATOM 2087 C C . PRO A 1 261 ? 29.058 11.093 -12.190 1.00 46.38 261 PRO A C 1
ATOM 2089 O O . PRO A 1 261 ? 29.271 11.285 -13.390 1.00 46.38 261 PRO A O 1
ATOM 2092 N N . ALA A 1 262 ? 29.264 9.924 -11.578 1.00 48.28 262 ALA A N 1
ATOM 2093 C CA . ALA A 1 262 ? 29.543 8.658 -12.260 1.00 48.28 262 ALA A CA 1
ATOM 2094 C C . ALA A 1 262 ? 28.279 8.055 -12.890 1.00 48.28 262 ALA A C 1
ATOM 2096 O O . ALA A 1 262 ? 27.187 8.208 -12.291 1.00 48.28 262 ALA A O 1
#

Secondary structure (DSSP, 8-state):
-EEE-GGG---GGG-------EEEEEEPPHHHHHHHHHHHHHHHS--EEEEEEEEETTTEEEEEEEESSTT-BTTTS-HHHHHHHHHHHHHHHHHHHHHTS-HHHHTSS-SEEEEES-TTTT--HHHHHHHHHHHHHHHHHTTEEEEE----HHHHHHHHHTT-----EEESSSSEEEPSS--HHHHHHHHTT--HHHHHHS--EEE--SSHHHHHHHHHHHHHHHHHSTT-TTHHHHEEE------HHHHHHHTS-TTS--

Foldseek 3Di:
DDEADPLALDAPVPDPDPDDWDAPWDFDPPVLQVVLQVLLCLQPVWRKGDFTWTDDPPRYTFTWIDTPDVPDTPNNDFSQSRLSSVVSVVLSVLQVVLVPDDPVLQPDLANEEYEYEASVPRHDLSNLVSVVVVVVVSCVPRVYHYHYDHPDLSNVVVCVVVVHDDWDWDDDPNDIDTDDPDDSVVSCCRSVVHDPLRVLQVQADEDEDQDPVRVVVVVVVLVVCCPPPPPSVCVVSRYDYDPDHDHPVRVVVQVVDPPDDD

Radius of gyration: 27.33 Å; chains: 1; bounding box: 80×48×53 Å

pLDDT: mean 75.78, std 16.45, range [35.69, 95.75]

Sequence (262 aa):
MLYLGLARLIPWGEYQDDGALKNSSFILPEDAQSELSDLYARITGIHASSFQAQSLRDIKKRQEFSTDIEGVDSNTVSSGEENVLILLTALLSLKRYYEALDESSQSETVCSLLLVDELDATLHPSFQYALLQLLIEYSTLFHIQIVFTTHSIFMLKQMFKEKQNVIYLYDGAGVVSKMDNPDIEKIEMYLTNRSRADLFSEKKIPVFTEDEEARCLIRLLISHLCKQADGFNHLNRHIHLIDGNLGGDVISSLFKDEYLPA